Protein AF-A0A0X3P7P0-F1 (afdb_monomer)

Foldseek 3Di:
DLLLLQLVLCVVVVHWGAFPDPDAQPDLVSLLVLLCCLLPDDQPDPPDDDDPLVVQLPGDDDFSLLSLLVSQSRHGGLVSLQSSLVSNCVVCLVPVVSGGDDPLPPALVVVQSVCCVPPSDRPPDRPPPSSVSSNLSVLVNLLVSLVSLLCVLVVCVCVVDPPCNQRNPDDSLSSVLSSQQSNVLSVLSSVCVQWFASVLSNVVSVVSSVPSPVSVVCSVVSSVDPPSPPPPPPDDDDDDDQVGTPDNCVVPDDPDDDDDDDPPDPDDDDFDKDWDWDDDPPGDTDIDIDRDDDDDPDDDPPD

Solvent-accessible surface area (backbone atoms only — not comparable to full-atom values): 18729 Å² total; per-residue (Å²): 104,67,67,42,53,50,45,46,49,24,59,75,69,73,44,80,49,82,48,89,56,98,74,52,67,88,44,73,66,50,43,50,51,44,41,50,56,37,68,70,51,64,99,77,84,81,83,86,84,71,60,71,70,60,51,72,57,70,65,75,84,73,33,48,64,43,30,52,39,71,54,42,71,36,42,60,41,53,65,55,32,35,52,50,50,54,50,49,52,58,53,40,70,74,44,58,85,73,64,46,75,57,90,83,54,80,46,72,64,46,51,52,53,52,41,36,72,75,61,82,45,77,66,97,65,74,92,73,57,30,53,59,52,53,30,52,44,36,50,53,45,50,42,53,50,25,48,54,31,31,35,75,48,33,74,58,47,65,80,78,44,51,66,56,80,63,59,44,104,59,59,70,68,60,38,51,54,45,45,52,43,45,44,52,44,18,52,51,32,59,55,34,64,71,45,30,38,52,72,64,37,31,54,55,47,49,57,52,64,72,52,54,63,66,48,58,68,49,42,58,63,62,72,72,42,89,71,72,74,77,77,65,82,81,83,77,90,83,89,75,64,79,88,45,38,65,60,76,65,85,85,55,85,76,92,76,87,86,88,84,88,50,97,88,56,82,75,84,84,78,85,56,79,42,70,48,74,51,71,46,101,82,84,52,66,51,78,45,81,42,79,63,75,87,74,85,78,78,80,78,82,76,130

pLDDT: mean 70.49, std 18.04, range [28.11, 91.62]

Radius of gyration: 26.96 Å; Cα contacts (8 Å, |Δi|>4): 266; chains: 1; bounding box: 62×52×90 Å

Nearest PDB structures (foldseek):
  6w2v-assembly2_B  TM=2.050E-01  e=2.458E-01  synthetic construct
  8jrv-assembly1_R  TM=1.593E-01  e=3.194E+00  Influenza A virus (A/Victoria/3/1975(H3N2))
  8j7v-assembly1_B  TM=1.700E-01  e=6.600E+00  Homo sapiens

Mean predicted aligned error: 14.13 Å

Secondary structure (DSSP, 8-state):
-HHHHHHHHHHHT------SSS----SHHHHHHHHHHHHS--S-S--SS--HHHHHHH-PPPPHHHHHHHHHTT-SSHHHHHHHHHHHHHHHTT-GGG----TT--SHHHHHHHHHHHHSS--SS----HHHHHHHHHHHHHHHHHHHHHHTT-TTHHHHS-HHHHHSS--HHHHHHHHHHHHHHHHHHHHHHHHB-HHHHHHHHHHHHH--HHHHHHHHHHHH-----------------GGGBSS-STTSPPS-------SSS-PPPPPEEEEEEEE-TTS-EEEEEEEE-----------

Sequence (303 aa):
MERVKRLCLAYRDEAPWTPVGDRVPRSREELSATLLASLSRENSSLTANTPDVQKAFMFRALDTTERIWEALKDVPDRRSARLGVECALLQLGKDIFQISLDENNSTQLAGTLRGLINCDTVSSRPPLLGLEFLCEVGLFKVANDCISVINSVWPKFQQSYSVEQIYGPREMMMRLKHLHHLYKTACLSALLANVVQSAFATEEIRAFFEDFTQSETEWACLMETDRVDLNFPCRRECHFPVSTLRTKLTPLAPRLWIVKFSALDPMRIEKRIVYELIRASGGGGYYYSHVVELVNTLWLYLN

Structure (mmCIF, N/CA/C/O backbone):
data_AF-A0A0X3P7P0-F1
#
_entry.id   AF-A0A0X3P7P0-F1
#
loop_
_atom_site.group_PDB
_atom_site.id
_atom_site.type_symbol
_atom_site.label_atom_id
_atom_site.label_alt_id
_atom_site.label_comp_id
_atom_site.label_asym_id
_atom_site.label_entity_id
_atom_site.label_seq_id
_atom_site.pdbx_PDB_ins_code
_atom_site.Cartn_x
_atom_site.Cartn_y
_atom_site.Cartn_z
_atom_site.occupancy
_atom_site.B_iso_or_equiv
_atom_site.auth_seq_id
_atom_site.auth_comp_id
_atom_site.auth_asym_id
_atom_site.auth_atom_id
_atom_site.pdbx_PDB_model_num
ATOM 1 N N . MET A 1 1 ? 0.963 -5.067 0.053 1.00 80.06 1 MET A N 1
ATOM 2 C CA . MET A 1 1 ? 2.000 -5.538 0.996 1.00 80.06 1 MET A CA 1
ATOM 3 C C . MET A 1 1 ? 2.666 -6.830 0.534 1.00 80.06 1 MET A C 1
ATOM 5 O O . MET A 1 1 ? 3.867 -6.825 0.317 1.00 80.06 1 MET A O 1
ATOM 9 N N . GLU A 1 2 ? 1.906 -7.905 0.310 1.00 81.44 2 GLU A N 1
ATOM 10 C CA . GLU A 1 2 ? 2.434 -9.230 -0.062 1.00 81.44 2 GLU A CA 1
ATOM 11 C C . GLU A 1 2 ? 3.461 -9.225 -1.210 1.00 81.44 2 GLU A C 1
ATOM 13 O O . GLU A 1 2 ? 4.590 -9.685 -1.048 1.00 81.44 2 GLU A O 1
ATOM 18 N N . ARG A 1 3 ? 3.087 -8.634 -2.353 1.00 85.12 3 ARG A N 1
ATOM 19 C CA . ARG A 1 3 ? 3.955 -8.506 -3.535 1.00 85.12 3 ARG A CA 1
ATOM 20 C C . ARG A 1 3 ? 5.261 -7.772 -3.226 1.00 85.12 3 ARG A C 1
ATOM 22 O O . ARG A 1 3 ? 6.318 -8.202 -3.662 1.00 85.12 3 ARG A O 1
ATOM 29 N N . VAL A 1 4 ? 5.196 -6.706 -2.427 1.00 87.38 4 VAL A N 1
ATOM 30 C CA . VAL A 1 4 ? 6.377 -5.921 -2.035 1.00 87.38 4 VAL A CA 1
ATOM 31 C C . VAL A 1 4 ? 7.293 -6.731 -1.120 1.00 87.38 4 VAL A C 1
ATOM 33 O O . VAL A 1 4 ? 8.491 -6.767 -1.372 1.00 87.38 4 VAL A O 1
ATOM 36 N N . LYS A 1 5 ? 6.746 -7.456 -0.128 1.00 85.25 5 LYS A N 1
ATOM 37 C CA . LYS A 1 5 ? 7.533 -8.376 0.716 1.00 85.25 5 LYS A CA 1
ATOM 38 C C . LYS A 1 5 ? 8.307 -9.375 -0.152 1.00 85.25 5 LYS A C 1
ATOM 40 O O . LYS A 1 5 ? 9.512 -9.498 0.024 1.00 85.25 5 LYS A O 1
ATOM 45 N N . ARG A 1 6 ? 7.647 -10.044 -1.107 1.00 82.25 6 ARG A N 1
ATOM 46 C CA . ARG A 1 6 ? 8.305 -11.030 -1.989 1.00 82.25 6 ARG A CA 1
ATOM 47 C C . ARG A 1 6 ? 9.427 -10.421 -2.823 1.00 82.25 6 ARG A C 1
ATOM 49 O O . ARG A 1 6 ? 10.511 -10.989 -2.871 1.00 82.25 6 ARG A O 1
ATOM 56 N N . LEU A 1 7 ? 9.176 -9.272 -3.452 1.00 85.25 7 LEU A N 1
ATOM 57 C CA . LEU A 1 7 ? 10.189 -8.578 -4.250 1.00 85.25 7 LEU A CA 1
ATOM 58 C C . LEU A 1 7 ? 11.397 -8.194 -3.383 1.00 85.25 7 LEU A C 1
ATOM 60 O O . LEU A 1 7 ? 12.536 -8.424 -3.777 1.00 85.25 7 LEU A O 1
ATOM 64 N N . CYS A 1 8 ? 11.157 -7.692 -2.170 1.00 83.69 8 CYS A N 1
ATOM 65 C CA . CYS A 1 8 ? 12.213 -7.347 -1.224 1.00 83.69 8 CYS A CA 1
ATOM 66 C C . CYS A 1 8 ? 13.000 -8.566 -0.710 1.00 83.69 8 CYS A C 1
ATOM 68 O O . CYS A 1 8 ? 14.213 -8.458 -0.547 1.00 83.69 8 CYS A O 1
ATOM 70 N N . LEU A 1 9 ? 12.350 -9.713 -0.480 1.00 81.12 9 LEU A N 1
ATOM 71 C CA . LEU A 1 9 ? 13.033 -10.968 -0.132 1.00 81.12 9 LEU A CA 1
ATOM 72 C C . LEU A 1 9 ? 13.911 -11.452 -1.292 1.00 81.12 9 LEU A C 1
ATOM 74 O O . LEU A 1 9 ? 15.094 -11.704 -1.105 1.00 81.12 9 LEU A O 1
ATOM 78 N N . ALA A 1 10 ? 13.378 -11.462 -2.515 1.00 81.38 10 ALA A N 1
ATOM 79 C CA . ALA A 1 10 ? 14.137 -11.824 -3.712 1.00 81.38 10 ALA A CA 1
ATOM 80 C C . ALA A 1 10 ? 15.298 -10.862 -4.008 1.00 81.38 10 ALA A C 1
ATOM 82 O O . ALA A 1 10 ? 16.305 -11.244 -4.608 1.00 81.38 10 ALA A O 1
ATOM 83 N N . TYR A 1 11 ? 15.165 -9.600 -3.595 1.00 81.25 11 TYR A N 1
ATOM 84 C CA . TYR A 1 11 ? 16.257 -8.643 -3.651 1.00 81.25 11 TYR A CA 1
ATOM 85 C C . TYR A 1 11 ? 17.349 -8.984 -2.634 1.00 81.25 11 TYR A C 1
ATOM 87 O O . TYR A 1 11 ? 18.509 -9.083 -3.020 1.00 81.25 11 TYR A O 1
ATOM 95 N N . ARG A 1 12 ? 16.970 -9.207 -1.367 1.00 80.69 12 ARG A N 1
ATOM 96 C CA . ARG A 1 12 ? 17.886 -9.562 -0.271 1.00 80.69 12 ARG A CA 1
ATOM 97 C C . ARG A 1 12 ? 18.664 -10.847 -0.562 1.00 80.69 12 ARG A C 1
ATOM 99 O O . ARG A 1 12 ? 19.864 -10.888 -0.330 1.00 80.69 12 ARG A O 1
ATOM 106 N N . ASP A 1 13 ? 17.975 -11.866 -1.065 1.00 79.31 13 ASP A N 1
ATOM 107 C CA . ASP A 1 13 ? 18.518 -13.222 -1.221 1.00 79.31 13 ASP A CA 1
ATOM 108 C C . ASP A 1 13 ? 19.131 -13.459 -2.612 1.00 79.31 13 ASP A C 1
ATOM 110 O O . ASP A 1 13 ? 19.519 -14.573 -2.951 1.00 79.31 13 ASP A O 1
ATOM 114 N N . GLU A 1 14 ? 19.163 -12.420 -3.451 1.00 74.25 14 GLU A N 1
ATOM 115 C CA . GLU A 1 14 ? 19.551 -12.479 -4.863 1.00 74.25 14 GLU A CA 1
ATOM 116 C C . GLU A 1 14 ? 18.834 -13.564 -5.700 1.00 74.25 14 GLU A C 1
ATOM 118 O O . GLU A 1 14 ? 19.303 -13.979 -6.761 1.00 74.25 14 GLU A O 1
ATOM 123 N N . ALA A 1 15 ? 17.651 -13.990 -5.255 1.00 69.31 15 ALA A N 1
ATOM 124 C CA . ALA A 1 15 ? 16.907 -15.116 -5.804 1.00 69.31 15 ALA A CA 1
ATOM 125 C C . ALA A 1 15 ? 15.913 -14.707 -6.920 1.00 69.31 15 ALA A C 1
ATOM 127 O O . ALA A 1 15 ? 15.509 -13.540 -7.020 1.00 69.31 15 ALA A O 1
ATOM 128 N N . PRO A 1 16 ? 15.470 -15.654 -7.775 1.00 66.56 16 PRO A N 1
ATOM 129 C CA . PRO A 1 16 ? 14.247 -15.481 -8.561 1.00 66.56 16 PRO A CA 1
ATOM 130 C C . PRO A 1 16 ? 13.017 -15.395 -7.640 1.00 66.56 16 PRO A C 1
ATOM 132 O O . PRO A 1 16 ? 13.031 -15.925 -6.531 1.00 66.56 16 PRO A O 1
ATOM 135 N N . TRP A 1 17 ? 11.934 -14.758 -8.097 1.00 73.81 17 TRP A N 1
ATOM 136 C CA . TRP A 1 17 ? 10.676 -14.689 -7.342 1.00 73.81 17 TRP A CA 1
ATOM 137 C C . TRP A 1 17 ? 9.512 -15.269 -8.132 1.00 73.81 17 TRP A C 1
ATOM 139 O O . TRP A 1 17 ? 9.431 -15.136 -9.349 1.00 73.81 17 TRP A O 1
ATOM 149 N N . THR A 1 18 ? 8.574 -15.882 -7.416 1.00 64.69 18 THR A N 1
ATOM 150 C CA . THR A 1 18 ? 7.348 -16.417 -8.008 1.00 64.69 18 THR A CA 1
ATOM 151 C C . THR A 1 18 ? 6.270 -15.327 -8.049 1.00 64.69 18 THR A C 1
ATOM 153 O O . THR A 1 18 ? 5.902 -14.806 -6.983 1.00 64.69 18 THR A O 1
ATOM 156 N N . PRO A 1 19 ? 5.729 -14.986 -9.236 1.00 64.69 19 PRO A N 1
ATOM 157 C CA . PRO A 1 19 ? 4.579 -14.094 -9.376 1.00 64.69 19 PRO A 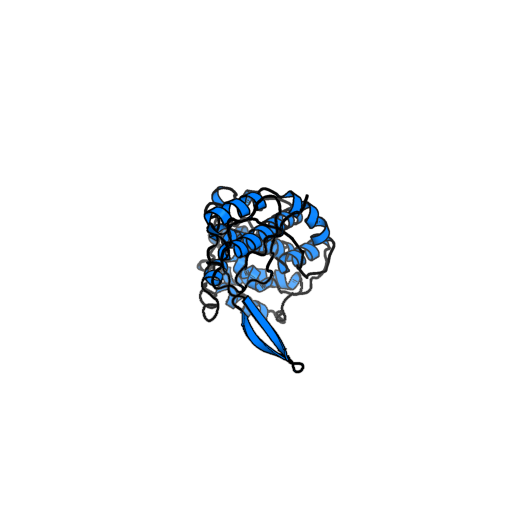CA 1
ATOM 158 C C . PRO A 1 19 ? 3.399 -14.505 -8.489 1.00 64.69 19 PRO A C 1
ATOM 160 O O . PRO A 1 19 ? 3.194 -15.685 -8.211 1.00 64.69 19 PRO A O 1
ATOM 163 N N . VAL A 1 20 ? 2.614 -13.527 -8.030 1.00 57.19 20 VAL A N 1
ATOM 164 C CA . VAL A 1 20 ? 1.417 -13.782 -7.201 1.00 57.19 20 VAL A CA 1
ATOM 165 C C . VAL A 1 20 ? 0.176 -14.028 -8.071 1.00 57.19 20 VAL A C 1
ATOM 167 O O . VAL A 1 20 ? -0.796 -14.606 -7.599 1.00 57.19 20 VAL A O 1
ATOM 170 N N . GLY A 1 21 ? 0.180 -13.573 -9.328 1.00 58.00 21 GLY A N 1
ATOM 171 C CA . GLY A 1 21 ? -0.972 -13.654 -10.229 1.00 58.00 21 GLY A CA 1
ATOM 172 C C . GLY A 1 21 ? -0.880 -14.760 -11.284 1.00 58.00 21 GLY A C 1
ATOM 173 O O . GLY A 1 21 ? 0.198 -15.071 -11.780 1.00 58.00 21 GLY A O 1
ATOM 174 N N . ASP A 1 22 ? -2.044 -15.259 -11.711 1.00 52.50 22 ASP A N 1
ATOM 175 C CA . ASP A 1 22 ? -2.187 -16.263 -12.782 1.00 52.50 22 ASP A CA 1
ATOM 176 C C . ASP A 1 22 ? -1.791 -15.740 -14.179 1.00 52.50 22 ASP A C 1
ATOM 178 O O . ASP A 1 22 ? -1.654 -16.506 -15.136 1.00 52.50 22 ASP A O 1
ATOM 182 N N . ARG A 1 23 ? -1.631 -14.417 -14.326 1.00 56.94 23 ARG A N 1
ATOM 183 C CA . ARG A 1 23 ? -1.321 -13.738 -15.592 1.00 56.94 23 ARG A CA 1
ATOM 184 C C . ARG A 1 23 ? 0.100 -13.198 -15.590 1.00 56.94 23 ARG A C 1
ATOM 186 O O . ARG A 1 23 ? 0.327 -12.012 -15.374 1.00 56.94 23 ARG A O 1
ATOM 193 N N . VAL A 1 24 ? 1.041 -14.084 -15.872 1.00 62.22 24 VAL A N 1
ATOM 194 C CA . VAL A 1 24 ? 2.417 -13.715 -16.205 1.00 62.22 24 VAL A CA 1
ATOM 195 C C . VAL A 1 24 ? 2.472 -13.412 -17.708 1.00 62.22 24 VAL A C 1
ATOM 197 O O . VAL A 1 24 ? 2.106 -14.299 -18.485 1.00 62.22 24 VAL A O 1
ATOM 200 N N . PRO A 1 25 ? 2.897 -12.208 -18.145 1.00 64.75 25 PRO A N 1
ATOM 201 C CA . PRO A 1 25 ? 3.086 -11.918 -19.565 1.00 64.75 25 PRO A CA 1
ATOM 202 C C . PRO A 1 25 ? 4.068 -12.921 -20.181 1.00 64.75 25 PRO A C 1
ATOM 204 O O . PRO A 1 25 ? 5.182 -13.084 -19.681 1.00 64.75 25 PRO A O 1
ATOM 207 N N . ARG A 1 26 ? 3.654 -13.617 -21.243 1.00 68.31 26 ARG A N 1
ATOM 208 C CA . ARG A 1 26 ? 4.429 -14.700 -21.878 1.00 68.31 26 ARG A CA 1
ATOM 209 C C . ARG A 1 26 ? 5.288 -14.216 -23.041 1.00 68.31 26 ARG A C 1
ATOM 211 O O . ARG A 1 26 ? 6.155 -14.951 -23.507 1.00 68.31 26 ARG A O 1
ATOM 218 N N . SER A 1 27 ? 5.053 -12.995 -23.511 1.00 72.94 27 SER A N 1
ATOM 219 C CA . SER A 1 27 ? 5.764 -12.385 -24.633 1.00 72.94 27 SER A CA 1
ATOM 220 C C . SER A 1 27 ? 6.027 -10.898 -24.398 1.00 72.94 27 SER A C 1
ATOM 222 O O . SER A 1 27 ? 5.419 -10.253 -23.537 1.00 72.94 27 SER A O 1
ATOM 224 N N . ARG A 1 28 ? 6.947 -10.333 -25.188 1.00 70.44 28 ARG A N 1
ATOM 225 C CA . ARG A 1 28 ? 7.243 -8.895 -25.167 1.00 70.44 28 ARG A CA 1
ATOM 226 C C . ARG A 1 28 ? 6.025 -8.082 -25.607 1.00 70.44 28 ARG A C 1
ATOM 228 O O . ARG A 1 28 ? 5.789 -6.991 -25.094 1.00 70.44 28 ARG A O 1
ATOM 235 N N . GLU A 1 29 ? 5.254 -8.623 -26.538 1.00 77.62 29 GLU A N 1
ATOM 236 C CA . GLU A 1 29 ? 4.039 -8.035 -27.081 1.00 77.62 29 GLU A CA 1
ATOM 237 C C . GLU A 1 29 ? 2.944 -7.966 -26.008 1.00 77.62 29 GLU A C 1
ATOM 239 O O . GLU A 1 29 ? 2.340 -6.911 -25.823 1.00 77.62 29 GLU A O 1
ATOM 244 N N . GLU A 1 30 ? 2.749 -9.039 -25.233 1.00 76.56 30 GLU A N 1
ATOM 245 C CA . GLU A 1 30 ? 1.810 -9.067 -24.100 1.00 76.56 30 GLU A CA 1
ATOM 246 C C . GLU A 1 30 ? 2.224 -8.106 -22.978 1.00 76.56 30 GLU A C 1
ATOM 248 O O . GLU A 1 30 ? 1.380 -7.412 -22.402 1.00 76.56 30 GLU A O 1
ATOM 253 N N . LEU A 1 31 ? 3.526 -8.025 -22.685 1.00 76.75 31 LEU A N 1
ATOM 254 C CA . LEU A 1 31 ? 4.072 -7.083 -21.708 1.00 76.75 31 LEU A CA 1
ATOM 255 C C . LEU A 1 31 ? 3.828 -5.633 -22.145 1.00 76.75 31 LEU A C 1
ATOM 257 O O . LEU A 1 31 ? 3.348 -4.817 -21.361 1.00 76.75 31 LEU A O 1
ATOM 261 N N . SER A 1 32 ? 4.104 -5.327 -23.415 1.00 75.56 32 SER A N 1
ATOM 262 C CA . SER A 1 32 ? 3.865 -4.011 -24.013 1.00 75.56 32 SER A CA 1
ATOM 263 C C . SER A 1 32 ? 2.378 -3.641 -24.004 1.00 75.56 32 SER A C 1
ATOM 265 O O . SER A 1 32 ? 2.025 -2.528 -23.625 1.00 75.56 32 SER A O 1
ATOM 267 N N . ALA A 1 33 ? 1.490 -4.578 -24.348 1.00 78.19 33 ALA A N 1
ATOM 268 C CA . ALA A 1 33 ? 0.045 -4.359 -24.311 1.00 78.19 33 ALA A CA 1
ATOM 269 C C . ALA A 1 33 ? -0.467 -4.098 -22.883 1.00 78.19 33 ALA A C 1
ATOM 271 O O . ALA A 1 33 ? -1.281 -3.200 -22.676 1.00 78.19 33 ALA A O 1
ATOM 272 N N . THR A 1 34 ? 0.046 -4.835 -21.892 1.00 78.06 34 THR A N 1
ATOM 273 C CA . THR A 1 34 ? -0.285 -4.630 -20.471 1.00 78.06 34 THR A CA 1
ATOM 274 C C . THR A 1 34 ? 0.187 -3.261 -19.985 1.00 78.06 34 THR A C 1
ATOM 276 O O . THR A 1 34 ? -0.559 -2.551 -19.315 1.00 78.06 34 THR A O 1
ATOM 279 N N . LEU A 1 35 ? 1.402 -2.859 -20.367 1.00 79.06 35 LEU A N 1
ATOM 280 C CA . LEU A 1 35 ? 1.954 -1.542 -20.056 1.00 79.06 35 LEU A CA 1
ATOM 281 C C . LEU A 1 35 ? 1.127 -0.417 -20.671 1.00 79.06 35 LEU A C 1
ATOM 283 O O . LEU A 1 35 ? 0.747 0.503 -19.956 1.00 79.06 35 LEU A O 1
ATOM 287 N N . LEU A 1 36 ? 0.801 -0.508 -21.961 1.00 79.31 36 LEU A N 1
ATOM 288 C CA . LEU A 1 36 ? -0.050 0.474 -22.635 1.00 79.31 36 LEU A CA 1
ATOM 289 C C . LEU A 1 36 ? -1.416 0.574 -21.951 1.00 79.31 36 LEU A C 1
ATOM 291 O O . LEU A 1 36 ? -1.857 1.668 -21.622 1.00 79.31 36 LEU A O 1
ATOM 295 N N . ALA A 1 37 ? -2.044 -0.562 -21.642 1.00 78.62 37 ALA A N 1
ATOM 296 C CA . ALA A 1 37 ? -3.326 -0.581 -20.949 1.00 78.62 37 ALA A CA 1
ATOM 297 C C . ALA A 1 37 ? -3.270 0.052 -19.549 1.00 78.62 37 ALA A C 1
ATOM 299 O O . ALA A 1 37 ? -4.267 0.627 -19.120 1.00 78.62 37 ALA A O 1
ATOM 300 N N . SER A 1 38 ? -2.149 -0.060 -18.830 1.00 79.00 38 SER A N 1
ATOM 301 C CA . SER A 1 38 ? -1.963 0.557 -17.509 1.00 79.00 38 SER A CA 1
ATOM 302 C C . SER A 1 38 ? -1.607 2.041 -17.586 1.00 79.00 38 SER A C 1
ATOM 304 O O . SER A 1 38 ? -2.066 2.817 -16.753 1.00 79.00 38 SER A O 1
ATOM 306 N N . LEU A 1 39 ? -0.816 2.451 -18.580 1.00 76.75 39 LEU A N 1
ATOM 307 C CA . LEU A 1 39 ? -0.431 3.848 -18.795 1.00 76.75 39 LEU A CA 1
ATOM 308 C C . LEU A 1 39 ? -1.617 4.690 -19.283 1.00 76.75 39 LEU A C 1
ATOM 310 O O . LEU A 1 39 ? -1.827 5.792 -18.782 1.00 76.75 39 LEU A O 1
ATOM 314 N N . SER A 1 40 ? -2.428 4.133 -20.187 1.00 70.81 40 SER A N 1
ATOM 315 C CA . SER A 1 40 ? -3.632 4.768 -20.735 1.00 70.81 40 SER A CA 1
ATOM 316 C C . SER A 1 40 ? -4.853 4.685 -19.816 1.00 70.81 40 SER A C 1
ATOM 318 O O . SER A 1 40 ? -5.890 5.266 -20.132 1.00 70.81 40 SER A O 1
ATOM 320 N N . ARG A 1 41 ? -4.777 3.953 -18.696 1.00 64.44 41 ARG A N 1
ATOM 321 C CA . ARG A 1 41 ? -5.878 3.890 -17.733 1.00 64.44 41 ARG A CA 1
ATOM 322 C C . ARG A 1 41 ? -5.939 5.220 -16.979 1.00 64.44 41 ARG A C 1
ATOM 324 O O . ARG A 1 41 ? -5.241 5.420 -15.988 1.00 64.44 41 ARG A O 1
ATOM 331 N N . GLU A 1 42 ? -6.793 6.131 -17.434 1.00 53.25 42 GLU A N 1
ATOM 332 C CA . GLU A 1 42 ? -7.377 7.122 -16.530 1.00 53.25 42 GLU A CA 1
ATOM 333 C C . GLU A 1 42 ? -8.156 6.369 -15.434 1.00 53.25 42 GLU A C 1
ATOM 335 O O . GLU A 1 42 ? -8.574 5.229 -15.646 1.00 53.25 42 GLU A O 1
ATOM 340 N N . ASN A 1 43 ? -8.312 6.956 -14.242 1.00 49.44 43 ASN A N 1
ATOM 341 C CA . ASN A 1 43 ? -8.855 6.324 -13.018 1.00 49.44 43 ASN A CA 1
ATOM 342 C C . ASN A 1 43 ? -10.321 5.813 -13.115 1.00 49.44 43 ASN A C 1
ATOM 344 O O . ASN A 1 43 ? -11.010 5.640 -12.112 1.00 49.44 43 ASN A O 1
ATOM 348 N N . SER A 1 44 ? -10.833 5.577 -14.315 1.00 39.84 44 SER A N 1
ATOM 349 C CA . SER A 1 44 ? -12.222 5.377 -14.689 1.00 39.84 44 SER A CA 1
ATOM 350 C C . SER A 1 44 ? -12.468 3.955 -15.218 1.00 39.84 44 SER A C 1
ATOM 352 O O . SER A 1 44 ? -12.689 3.778 -16.407 1.00 39.84 44 SER A O 1
ATOM 354 N N . SER A 1 45 ? -12.443 2.907 -14.375 1.00 37.78 45 SER A N 1
ATOM 355 C CA . SER A 1 45 ? -13.127 1.616 -14.696 1.00 37.78 45 SER A CA 1
ATOM 356 C C . SER A 1 45 ? -13.073 0.521 -13.609 1.00 37.78 45 SER A C 1
ATOM 358 O O . SER A 1 45 ? -12.781 -0.637 -13.893 1.00 37.78 45 SER A O 1
ATOM 360 N N . LEU A 1 46 ? -13.426 0.821 -12.355 1.00 38.84 46 LEU A N 1
ATOM 361 C CA . LEU A 1 46 ? -13.734 -0.231 -11.356 1.00 38.84 46 LEU A CA 1
ATOM 362 C C . LEU A 1 46 ? -15.085 -0.003 -10.649 1.00 38.84 46 LEU A C 1
ATOM 364 O O . LEU A 1 46 ? -15.332 -0.499 -9.554 1.00 38.84 46 LEU A O 1
ATOM 368 N N . THR A 1 47 ? -15.983 0.757 -11.280 1.00 37.88 47 THR A N 1
ATOM 369 C CA . THR A 1 47 ? -17.135 1.419 -10.644 1.00 37.88 47 THR A CA 1
ATOM 370 C C . THR A 1 47 ? -18.406 0.585 -10.465 1.00 37.88 47 THR A C 1
ATOM 372 O O . THR A 1 47 ? -19.374 1.116 -9.929 1.00 37.88 47 THR A O 1
ATOM 375 N N . ALA A 1 48 ? -18.463 -0.692 -10.849 1.00 36.72 48 ALA A N 1
ATOM 376 C CA . ALA A 1 48 ? -19.769 -1.355 -10.916 1.00 36.72 48 ALA A CA 1
ATOM 377 C C . ALA A 1 48 ? -20.320 -1.901 -9.578 1.00 36.72 48 ALA A C 1
ATOM 379 O O . ALA A 1 48 ? -21.525 -1.816 -9.388 1.00 36.72 48 ALA A O 1
ATOM 380 N N . ASN A 1 49 ? -19.510 -2.432 -8.641 1.00 40.94 49 ASN A N 1
ATOM 381 C CA . ASN A 1 49 ? -20.059 -3.327 -7.592 1.00 40.94 49 ASN A CA 1
ATOM 382 C C . ASN A 1 49 ? -19.487 -3.212 -6.156 1.00 40.94 49 ASN A C 1
ATOM 384 O O . ASN A 1 49 ? -19.721 -4.110 -5.350 1.00 40.94 49 ASN A O 1
ATOM 388 N N . THR A 1 50 ? -18.755 -2.157 -5.783 1.00 40.94 50 THR A N 1
ATOM 389 C CA . THR A 1 50 ? -18.197 -2.018 -4.414 1.00 40.94 50 THR A CA 1
ATOM 390 C C . THR A 1 50 ? -18.956 -1.000 -3.545 1.00 40.94 50 THR A C 1
ATOM 392 O O . THR A 1 50 ? -19.357 0.049 -4.047 1.00 40.94 50 THR A O 1
ATOM 395 N N . PRO A 1 51 ? -19.183 -1.271 -2.243 1.00 47.47 51 PRO A N 1
ATOM 396 C CA . PRO A 1 51 ? -19.869 -0.349 -1.333 1.00 47.47 51 PRO A CA 1
ATOM 397 C C . PRO A 1 51 ? -19.086 0.960 -1.118 1.00 47.47 51 PRO A C 1
ATOM 399 O O . PRO A 1 51 ? -17.856 0.973 -1.136 1.00 47.47 51 PRO A O 1
ATOM 402 N N . ASP A 1 52 ? -19.798 2.066 -0.880 1.00 45.12 52 ASP A N 1
ATOM 403 C CA . ASP A 1 52 ? -19.264 3.440 -0.965 1.00 45.12 52 ASP A CA 1
ATOM 404 C C . ASP A 1 52 ? -18.100 3.755 -0.012 1.00 45.12 52 ASP A C 1
ATOM 406 O O . ASP A 1 52 ? -17.226 4.552 -0.349 1.00 45.12 52 ASP A O 1
ATOM 410 N N . VAL A 1 53 ? -18.009 3.081 1.137 1.00 43.22 53 VAL A N 1
ATOM 411 C CA . VAL A 1 53 ? -16.863 3.252 2.044 1.00 43.22 53 VAL A CA 1
ATOM 412 C C . VAL A 1 53 ? -15.608 2.574 1.472 1.00 43.22 53 VAL A C 1
ATOM 414 O O . VAL A 1 53 ? -14.535 3.166 1.494 1.00 43.22 53 VAL A O 1
ATOM 417 N N . GLN A 1 54 ? -15.733 1.393 0.846 1.00 41.00 54 GLN A N 1
ATOM 418 C CA . GLN A 1 54 ? -14.632 0.763 0.096 1.00 41.00 54 GLN A CA 1
ATOM 419 C C . GLN A 1 54 ? -14.238 1.570 -1.145 1.00 41.00 54 GLN A C 1
ATOM 421 O O . GLN A 1 54 ? -13.067 1.561 -1.517 1.00 41.00 54 GLN A O 1
ATOM 426 N N . LYS A 1 55 ? -15.176 2.313 -1.751 1.00 42.97 55 LYS A N 1
ATOM 427 C CA . LYS A 1 55 ? -14.848 3.251 -2.832 1.00 42.97 55 LYS A CA 1
ATOM 428 C C . LYS A 1 55 ? -13.956 4.397 -2.343 1.00 42.97 55 LYS A C 1
ATOM 430 O O . LYS A 1 55 ? -12.999 4.740 -3.025 1.00 42.97 55 LYS A O 1
ATOM 435 N N . ALA A 1 56 ? -14.194 4.945 -1.152 1.00 47.31 56 ALA A N 1
ATOM 436 C CA . ALA A 1 56 ? -13.340 6.004 -0.607 1.00 47.31 56 ALA A CA 1
ATOM 437 C C . ALA A 1 56 ? -11.900 5.529 -0.311 1.00 47.31 56 ALA A C 1
ATOM 439 O O . ALA A 1 56 ? -10.960 6.301 -0.471 1.00 47.31 56 ALA A O 1
ATOM 440 N N . PHE A 1 57 ? -11.716 4.259 0.075 1.00 48.94 57 PHE A N 1
ATOM 441 C CA . PHE A 1 57 ? -10.398 3.697 0.406 1.00 48.94 57 PHE A CA 1
ATOM 442 C C . PHE A 1 57 ? -9.559 3.250 -0.806 1.00 48.94 57 PHE A C 1
ATOM 444 O O . PHE A 1 57 ? -8.349 3.096 -0.667 1.00 48.94 57 PHE A O 1
ATOM 451 N N . MET A 1 58 ? -10.171 2.985 -1.968 1.00 51.41 58 MET A N 1
ATOM 452 C CA . MET A 1 58 ? -9.508 2.279 -3.081 1.00 51.41 58 MET A CA 1
ATOM 453 C C . MET A 1 58 ? -9.061 3.147 -4.266 1.00 51.41 58 MET A C 1
ATOM 455 O O . MET A 1 58 ? -8.358 2.635 -5.134 1.00 51.41 58 MET A O 1
ATOM 459 N N . PHE A 1 59 ? -9.442 4.425 -4.349 1.00 57.84 59 PHE A N 1
ATOM 460 C CA . PHE A 1 59 ? -9.354 5.174 -5.613 1.00 57.84 59 PHE A CA 1
ATOM 461 C C . PHE A 1 59 ? -8.597 6.501 -5.506 1.00 57.84 59 PHE A C 1
ATOM 463 O O . PHE A 1 59 ? -9.081 7.537 -5.962 1.00 57.84 59 PHE A O 1
ATOM 470 N N . ARG A 1 60 ? -7.384 6.480 -4.939 1.00 78.25 60 ARG A N 1
ATOM 471 C CA . ARG A 1 60 ? -6.444 7.586 -5.175 1.00 78.25 60 ARG A CA 1
ATOM 472 C C . ARG A 1 60 ? -5.904 7.502 -6.603 1.00 78.25 60 ARG A C 1
ATOM 474 O O . ARG A 1 60 ? -5.721 6.407 -7.137 1.00 78.25 60 ARG A O 1
ATOM 481 N N . ALA A 1 61 ? -5.634 8.654 -7.207 1.00 82.38 61 ALA A N 1
ATOM 482 C CA . ALA A 1 61 ? -4.980 8.695 -8.504 1.00 82.38 61 ALA A CA 1
ATOM 483 C C . ALA A 1 61 ? -3.570 8.105 -8.391 1.00 82.38 61 ALA A C 1
ATOM 485 O O . ALA A 1 61 ? -2.807 8.500 -7.510 1.00 82.38 61 ALA A O 1
ATOM 486 N N . LEU A 1 62 ? -3.251 7.155 -9.272 1.00 87.38 62 LEU A N 1
ATOM 487 C CA . LEU A 1 62 ? -1.904 6.605 -9.368 1.00 87.38 62 LEU A CA 1
ATOM 488 C C . LEU A 1 62 ? -1.041 7.505 -10.239 1.00 87.38 62 LEU A C 1
ATOM 490 O O . LEU A 1 62 ? -1.444 7.878 -11.353 1.00 87.38 62 LEU A O 1
ATOM 494 N N . ASP A 1 63 ? 0.161 7.788 -9.758 1.00 89.81 63 ASP A N 1
ATOM 495 C CA . ASP A 1 6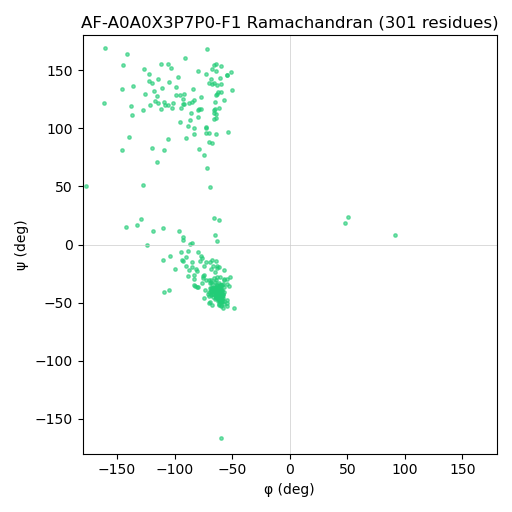3 ? 1.173 8.440 -10.571 1.00 89.81 63 ASP A CA 1
ATOM 496 C C . ASP A 1 63 ? 1.733 7.479 -11.638 1.00 89.81 63 ASP A C 1
ATOM 498 O O . ASP A 1 63 ? 1.484 6.267 -11.634 1.00 89.81 63 ASP A O 1
ATOM 502 N N . THR A 1 64 ? 2.482 8.012 -12.599 1.00 91.06 64 THR A N 1
ATOM 503 C CA . THR A 1 64 ? 3.021 7.227 -13.713 1.00 91.06 64 THR A CA 1
ATOM 504 C C . THR A 1 64 ? 3.959 6.109 -13.247 1.00 91.06 64 THR A C 1
ATOM 506 O O . THR A 1 64 ? 3.944 5.030 -13.841 1.00 91.06 64 THR A O 1
ATOM 509 N N . THR A 1 65 ? 4.741 6.304 -12.179 1.00 91.19 65 THR A N 1
ATOM 510 C CA . THR A 1 65 ? 5.612 5.241 -11.645 1.00 91.19 65 THR A CA 1
ATOM 511 C C . THR A 1 65 ? 4.791 4.101 -11.055 1.00 91.19 65 THR A C 1
ATOM 513 O O . THR A 1 65 ? 5.072 2.931 -11.315 1.00 91.19 65 THR A O 1
ATOM 516 N N . GLU A 1 66 ? 3.722 4.429 -10.337 1.00 91.31 66 GLU A N 1
ATOM 517 C CA . GLU A 1 66 ? 2.821 3.473 -9.709 1.00 91.31 66 GLU A CA 1
ATOM 518 C C . GLU A 1 66 ? 2.033 2.684 -10.757 1.00 91.31 66 GLU A C 1
ATOM 520 O O . GLU A 1 66 ? 1.867 1.474 -10.609 1.00 91.31 66 GLU A O 1
ATOM 525 N N . ARG A 1 67 ? 1.620 3.321 -11.862 1.00 89.81 67 ARG A N 1
ATOM 526 C CA . ARG A 1 67 ? 0.995 2.630 -13.009 1.00 89.81 67 ARG A CA 1
ATOM 527 C C . ARG A 1 67 ? 1.948 1.645 -13.681 1.00 89.81 67 ARG A C 1
ATOM 529 O O . ARG A 1 67 ? 1.539 0.534 -14.021 1.00 89.81 67 ARG A O 1
ATOM 536 N N . ILE A 1 68 ? 3.216 2.027 -13.850 1.00 90.25 68 ILE A N 1
ATOM 537 C CA . ILE A 1 68 ? 4.256 1.124 -14.364 1.00 90.25 68 ILE A CA 1
ATOM 538 C C . ILE A 1 68 ? 4.444 -0.050 -13.401 1.00 90.25 68 ILE A C 1
ATOM 540 O O . ILE A 1 68 ? 4.484 -1.201 -13.833 1.00 90.25 68 ILE A O 1
ATOM 544 N N . TRP A 1 69 ? 4.502 0.210 -12.095 1.00 90.94 69 TRP A N 1
ATOM 545 C CA . TRP A 1 69 ? 4.617 -0.848 -11.098 1.00 90.94 69 TRP A CA 1
ATOM 546 C C . TRP A 1 69 ? 3.417 -1.798 -11.115 1.00 90.94 69 TRP A C 1
ATOM 548 O O . TRP A 1 69 ? 3.602 -3.011 -11.115 1.00 90.94 69 TRP A O 1
ATOM 558 N N . GLU A 1 70 ? 2.192 -1.281 -11.209 1.00 88.19 70 GLU A N 1
ATOM 559 C CA . GLU A 1 70 ? 0.977 -2.097 -11.313 1.00 88.19 70 GLU A CA 1
ATOM 560 C C . GLU A 1 70 ? 1.001 -3.038 -12.528 1.00 88.19 70 GLU A C 1
ATOM 562 O O . GLU A 1 70 ? 0.532 -4.173 -12.429 1.00 88.19 70 GLU A O 1
ATOM 567 N N . ALA A 1 71 ? 1.605 -2.609 -13.641 1.00 86.56 71 ALA A N 1
ATOM 568 C CA . ALA A 1 71 ? 1.792 -3.437 -14.831 1.00 86.56 71 ALA A CA 1
ATOM 569 C C . ALA A 1 71 ? 2.903 -4.494 -14.687 1.00 86.56 71 ALA A C 1
ATOM 571 O O . ALA A 1 71 ? 2.845 -5.530 -15.346 1.00 86.56 71 ALA A O 1
ATOM 572 N N . LEU A 1 72 ? 3.923 -4.232 -13.861 1.00 87.69 72 LEU A N 1
ATOM 573 C CA . LEU A 1 72 ? 5.153 -5.032 -13.808 1.00 87.69 72 LEU A CA 1
ATOM 574 C C . LEU A 1 72 ? 5.329 -5.864 -12.531 1.00 87.69 72 LEU A C 1
ATOM 576 O O . LEU A 1 72 ? 6.170 -6.756 -12.508 1.00 87.69 72 LEU A O 1
ATOM 580 N N . LYS A 1 73 ? 4.554 -5.623 -11.470 1.00 86.12 73 LYS A N 1
ATOM 581 C CA . LYS A 1 73 ? 4.708 -6.279 -10.154 1.00 86.12 73 LYS A CA 1
ATOM 582 C C . LYS A 1 73 ? 4.627 -7.813 -10.176 1.00 86.12 73 LYS A C 1
ATOM 584 O O . LYS A 1 73 ? 5.097 -8.448 -9.239 1.00 86.12 73 LYS A O 1
ATOM 589 N N . ASP A 1 74 ? 4.012 -8.387 -11.211 1.00 82.88 74 ASP A N 1
ATOM 590 C CA . ASP A 1 74 ? 3.787 -9.829 -11.378 1.00 82.88 74 ASP A CA 1
ATOM 591 C C . ASP A 1 74 ? 4.646 -10.441 -12.516 1.00 82.88 74 ASP A C 1
ATOM 593 O O . ASP A 1 74 ? 4.396 -11.564 -12.951 1.00 82.88 74 ASP A O 1
ATOM 597 N N . VAL A 1 75 ? 5.673 -9.736 -13.015 1.00 80.94 75 VAL A N 1
ATOM 598 C CA . VAL A 1 75 ? 6.641 -10.327 -13.963 1.00 80.94 75 VAL A CA 1
ATOM 599 C C . VAL A 1 75 ? 7.496 -11.408 -13.284 1.00 80.94 75 VAL A C 1
ATOM 601 O O . VAL A 1 75 ? 7.737 -11.319 -12.078 1.00 80.94 75 VAL A O 1
ATOM 604 N N . PRO A 1 76 ? 7.976 -12.420 -14.031 1.00 76.38 76 PRO A N 1
ATOM 605 C CA . PRO A 1 76 ? 8.563 -13.623 -13.438 1.00 76.38 76 PRO A CA 1
ATOM 606 C C . PRO A 1 76 ? 10.045 -13.488 -13.075 1.00 76.38 76 PRO A C 1
ATOM 608 O O . PRO A 1 76 ? 10.582 -14.339 -12.372 1.00 76.38 76 PRO A O 1
ATOM 611 N N . ASP A 1 77 ? 10.732 -12.460 -13.577 1.00 76.56 77 ASP A N 1
ATOM 612 C CA . ASP A 1 77 ? 12.177 -12.335 -13.419 1.00 76.56 77 ASP A CA 1
ATOM 613 C C . ASP A 1 77 ? 12.691 -10.897 -13.643 1.00 76.56 77 ASP A C 1
ATOM 615 O O . ASP A 1 77 ? 11.992 -10.008 -14.147 1.00 76.56 77 ASP A O 1
ATOM 619 N N . ARG A 1 78 ? 13.968 -10.681 -13.290 1.00 79.19 78 ARG A N 1
ATOM 620 C CA . ARG A 1 78 ? 14.675 -9.388 -13.390 1.00 79.19 78 ARG A CA 1
ATOM 621 C C . ARG A 1 78 ? 14.763 -8.859 -14.819 1.00 79.19 78 ARG A C 1
ATOM 623 O O . ARG A 1 78 ? 14.703 -7.647 -15.029 1.00 79.19 78 ARG A O 1
ATOM 630 N N . ARG A 1 79 ? 14.936 -9.748 -15.797 1.00 79.69 79 ARG A N 1
ATOM 631 C CA . ARG A 1 79 ? 15.067 -9.391 -17.212 1.00 79.69 79 ARG A CA 1
ATOM 632 C C . ARG A 1 79 ? 13.729 -8.895 -17.749 1.00 79.69 79 ARG A C 1
ATOM 634 O O . ARG A 1 79 ? 13.701 -7.859 -18.404 1.00 79.69 79 ARG A O 1
ATOM 641 N N . SER A 1 80 ? 12.642 -9.582 -17.426 1.00 82.00 80 SER A N 1
ATOM 642 C CA . SER A 1 80 ? 11.275 -9.201 -17.776 1.00 82.00 80 SER A CA 1
ATOM 643 C C . SER A 1 80 ? 10.889 -7.857 -17.150 1.00 82.00 80 SER A C 1
ATOM 645 O O . SER A 1 80 ? 10.378 -6.983 -17.849 1.00 82.00 80 SER A O 1
ATOM 647 N N . ALA A 1 81 ? 11.228 -7.639 -15.874 1.00 82.69 81 ALA A N 1
ATOM 648 C CA . ALA A 1 81 ? 11.056 -6.346 -15.207 1.00 82.69 81 ALA A CA 1
ATOM 649 C C . ALA A 1 81 ? 11.793 -5.216 -15.939 1.00 82.69 81 ALA A C 1
ATOM 651 O O . ALA A 1 81 ? 11.195 -4.200 -16.290 1.00 82.69 81 ALA A O 1
ATOM 652 N N . ARG A 1 82 ? 13.083 -5.420 -16.226 1.00 82.94 82 ARG A N 1
ATOM 653 C CA . ARG A 1 82 ? 13.915 -4.442 -16.932 1.00 82.94 82 ARG A CA 1
ATOM 654 C C . ARG A 1 82 ? 13.371 -4.122 -18.324 1.00 82.94 82 ARG A C 1
ATOM 656 O O . ARG A 1 82 ? 13.228 -2.950 -18.656 1.00 82.94 82 ARG A O 1
ATOM 663 N N . LEU A 1 83 ? 13.042 -5.143 -19.116 1.00 82.75 83 LEU A N 1
ATOM 664 C CA . LEU A 1 83 ? 12.460 -4.965 -20.448 1.00 82.75 83 LEU A CA 1
ATOM 665 C C . LEU A 1 83 ? 11.138 -4.196 -20.384 1.00 82.75 83 LEU A C 1
ATOM 667 O O . LEU A 1 83 ? 10.882 -3.353 -21.241 1.00 82.75 83 LEU A O 1
ATOM 671 N N . GLY A 1 84 ? 10.316 -4.461 -19.367 1.00 84.62 84 GLY A N 1
ATOM 672 C CA . GLY A 1 84 ? 9.071 -3.739 -19.133 1.00 84.62 84 GLY A CA 1
ATOM 673 C C . GLY A 1 84 ? 9.295 -2.251 -18.875 1.00 84.62 84 GLY A C 1
ATOM 674 O O . GLY A 1 84 ? 8.643 -1.418 -19.499 1.00 84.62 84 GLY A O 1
ATOM 675 N N . VAL A 1 85 ? 10.264 -1.907 -18.025 1.00 86.00 85 VAL A N 1
ATOM 676 C CA . VAL A 1 85 ? 10.636 -0.507 -17.760 1.00 86.00 85 VAL A CA 1
ATOM 677 C C . VAL A 1 85 ? 11.185 0.169 -19.012 1.00 86.00 85 VAL A C 1
ATOM 679 O O . VAL A 1 85 ? 10.754 1.268 -19.344 1.00 86.00 85 VAL A O 1
ATOM 682 N N . GLU A 1 86 ? 12.088 -0.487 -19.743 1.00 84.31 86 GLU A N 1
ATOM 683 C CA . GLU A 1 86 ? 12.625 0.039 -21.003 1.00 84.31 86 GLU A CA 1
ATOM 684 C C . GLU A 1 86 ? 11.496 0.310 -22.012 1.00 84.31 86 GLU A C 1
ATOM 686 O O . GLU A 1 86 ? 11.463 1.370 -22.636 1.00 84.31 86 GLU A O 1
ATOM 691 N N . CYS A 1 87 ? 10.522 -0.599 -22.128 1.00 84.62 87 CYS A N 1
ATOM 692 C CA . CYS A 1 87 ? 9.348 -0.392 -22.976 1.00 84.62 87 CYS A CA 1
ATOM 693 C C . CYS A 1 87 ? 8.481 0.777 -22.486 1.00 84.62 87 CYS A C 1
ATOM 695 O O . CYS A 1 87 ? 8.051 1.582 -23.308 1.00 84.62 87 CYS A O 1
ATOM 697 N N . ALA A 1 88 ? 8.248 0.903 -21.177 1.00 87.00 88 ALA A N 1
ATOM 698 C CA . ALA A 1 88 ? 7.477 2.007 -20.608 1.00 87.00 88 ALA A CA 1
ATOM 699 C C . ALA A 1 88 ? 8.133 3.366 -20.895 1.00 87.00 88 ALA A C 1
ATOM 701 O O . ALA A 1 88 ? 7.467 4.275 -21.384 1.00 87.00 88 ALA A O 1
ATOM 702 N N . LEU A 1 89 ? 9.445 3.481 -20.667 1.00 86.38 89 LEU A N 1
ATOM 703 C CA . LEU A 1 89 ? 10.213 4.697 -20.941 1.00 86.38 89 LEU A CA 1
ATOM 704 C C . LEU A 1 89 ? 10.201 5.054 -22.431 1.00 86.38 89 LEU A C 1
ATOM 706 O O . LEU A 1 89 ? 10.028 6.218 -22.775 1.00 86.38 89 LEU A O 1
ATOM 710 N N . LEU A 1 90 ? 10.327 4.063 -23.320 1.00 84.56 90 LEU A N 1
ATOM 711 C CA . LEU A 1 90 ? 10.239 4.281 -24.766 1.00 84.56 90 LEU A CA 1
ATOM 712 C C . LEU A 1 90 ? 8.857 4.770 -25.210 1.00 84.56 90 LEU A C 1
ATOM 714 O O . LEU A 1 90 ? 8.776 5.553 -26.150 1.00 84.56 90 LEU A O 1
ATOM 718 N N . GLN A 1 91 ? 7.773 4.297 -24.588 1.00 83.88 91 GLN A N 1
ATOM 719 C CA . GLN A 1 91 ? 6.424 4.769 -24.919 1.00 83.88 91 GLN A CA 1
ATOM 720 C C . GLN A 1 91 ? 6.172 6.170 -24.364 1.00 83.88 91 GLN A C 1
ATOM 722 O O . GLN A 1 91 ? 5.714 7.033 -25.104 1.00 83.88 91 GLN A O 1
ATOM 727 N N . LEU A 1 92 ? 6.533 6.421 -23.104 1.00 86.50 92 LEU A N 1
ATOM 728 C CA . LEU A 1 92 ? 6.394 7.739 -22.480 1.00 86.50 92 LEU A CA 1
ATOM 729 C C . LEU A 1 92 ? 7.277 8.795 -23.154 1.00 86.50 92 LEU A C 1
ATOM 731 O O . LEU A 1 92 ? 6.881 9.946 -23.248 1.00 86.50 92 LEU A O 1
ATOM 735 N N . GLY A 1 93 ? 8.431 8.405 -23.701 1.00 83.88 93 GLY A N 1
ATOM 736 C CA . GLY A 1 93 ? 9.262 9.295 -24.512 1.00 83.88 93 GLY A CA 1
ATOM 737 C C . GLY A 1 93 ? 8.626 9.713 -25.845 1.00 83.88 93 GLY A C 1
ATOM 738 O O . GLY A 1 93 ? 9.063 10.697 -26.429 1.00 83.88 93 GLY A O 1
ATOM 739 N N . LYS A 1 94 ? 7.602 9.001 -26.341 1.00 85.06 94 LYS A N 1
ATOM 740 C CA . LYS A 1 94 ? 6.842 9.420 -27.537 1.00 85.06 94 LYS A CA 1
ATOM 741 C C . LYS A 1 94 ? 5.753 10.439 -27.215 1.00 85.06 94 LYS A C 1
ATOM 743 O O . LYS A 1 94 ? 5.354 11.179 -28.106 1.00 85.06 94 LYS A O 1
ATOM 748 N N . ASP A 1 95 ? 5.252 10.432 -25.983 1.00 84.06 95 ASP A N 1
ATOM 749 C CA . ASP A 1 95 ? 4.201 11.328 -25.509 1.00 84.06 95 ASP A CA 1
ATOM 750 C C . ASP A 1 95 ? 4.436 11.670 -24.032 1.00 84.06 95 ASP A C 1
ATOM 752 O O . ASP A 1 95 ? 3.856 11.078 -23.115 1.00 84.06 95 ASP A O 1
ATOM 756 N N . ILE A 1 96 ? 5.337 12.630 -23.808 1.00 84.75 96 ILE A N 1
ATOM 757 C CA . ILE A 1 96 ? 5.759 13.052 -22.467 1.00 84.75 96 ILE A CA 1
ATOM 758 C C . ILE A 1 96 ? 4.610 13.659 -21.651 1.00 84.75 96 ILE A C 1
ATOM 760 O O . ILE A 1 96 ? 4.667 13.657 -20.424 1.00 84.75 96 ILE A O 1
ATOM 764 N N . PHE A 1 97 ? 3.539 14.123 -22.306 1.00 84.12 97 PHE A N 1
ATOM 765 C CA . PHE A 1 97 ? 2.368 14.699 -21.643 1.00 84.12 97 PHE A CA 1
ATOM 766 C C . PHE A 1 97 ? 1.552 13.661 -20.864 1.00 84.12 97 PHE A C 1
ATOM 768 O O . PHE A 1 97 ? 0.752 14.028 -20.006 1.00 84.12 97 PHE A O 1
ATOM 775 N N . GLN A 1 98 ? 1.777 12.365 -21.104 1.00 83.94 98 GLN A N 1
ATOM 776 C CA . GLN A 1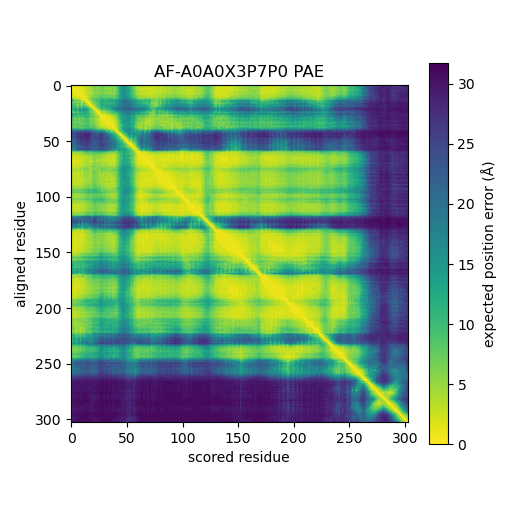 98 ? 1.186 11.288 -20.303 1.00 83.94 98 GLN A CA 1
ATOM 777 C C . GLN A 1 98 ? 1.887 11.088 -18.951 1.00 83.94 98 GLN A C 1
ATOM 779 O O . GLN A 1 98 ? 1.399 10.331 -18.105 1.00 83.94 98 GLN A O 1
ATOM 784 N N . ILE A 1 99 ? 3.038 11.732 -18.732 1.00 88.69 99 ILE A N 1
ATOM 785 C CA . ILE A 1 99 ? 3.777 11.631 -17.476 1.00 88.69 99 ILE A CA 1
ATOM 786 C C . ILE A 1 99 ? 3.120 12.541 -16.429 1.00 88.69 99 ILE A C 1
ATOM 788 O O . ILE A 1 99 ? 3.117 13.762 -16.542 1.00 88.69 99 ILE A O 1
ATOM 792 N N . SER A 1 100 ? 2.605 11.927 -15.367 1.00 90.56 100 SER A N 1
ATOM 793 C CA . SER A 1 100 ? 2.029 12.575 -14.191 1.00 90.56 100 SER A CA 1
ATOM 794 C C . SER A 1 100 ? 2.713 12.009 -12.950 1.00 90.56 100 SER A C 1
ATOM 796 O O . SER A 1 100 ? 2.624 10.812 -12.679 1.00 90.56 100 SER A O 1
ATOM 798 N N . LEU A 1 101 ? 3.443 12.849 -12.219 1.00 90.00 101 LEU A N 1
ATOM 799 C CA . LEU A 1 101 ? 4.228 12.449 -11.049 1.00 90.00 101 LEU A CA 1
ATOM 800 C C . LEU A 1 101 ? 3.747 13.189 -9.807 1.00 90.00 101 LEU A C 1
ATOM 802 O O . LEU A 1 101 ? 3.510 14.393 -9.871 1.00 90.00 101 LEU A O 1
ATOM 806 N N . ASP A 1 102 ? 3.669 12.481 -8.679 1.00 85.44 102 ASP A N 1
ATOM 807 C CA . ASP A 1 102 ? 3.517 13.125 -7.375 1.00 85.44 102 ASP A CA 1
ATOM 808 C C . ASP A 1 102 ? 4.782 13.944 -7.055 1.00 85.44 102 ASP A C 1
ATOM 810 O O . ASP A 1 102 ? 5.914 13.507 -7.312 1.00 85.44 102 ASP A O 1
ATOM 814 N N . GLU A 1 103 ? 4.603 15.140 -6.496 1.00 81.75 103 GLU A N 1
ATOM 815 C CA . GLU A 1 103 ? 5.706 16.036 -6.129 1.00 81.75 103 GLU A CA 1
ATOM 816 C C . GLU A 1 103 ? 6.664 15.375 -5.129 1.00 81.75 103 GLU A C 1
ATOM 818 O O . GLU A 1 103 ? 7.880 15.528 -5.242 1.00 81.75 103 GLU A O 1
ATOM 823 N N . ASN A 1 104 ? 6.134 14.548 -4.225 1.00 80.69 104 ASN A N 1
ATOM 824 C CA . ASN A 1 104 ? 6.891 13.861 -3.180 1.00 80.69 104 ASN A CA 1
ATOM 825 C C . ASN A 1 104 ? 7.487 12.526 -3.648 1.00 80.69 104 ASN A C 1
ATOM 827 O O . ASN A 1 104 ? 8.133 11.822 -2.866 1.00 80.69 104 ASN A O 1
ATOM 831 N N . ASN A 1 105 ? 7.277 12.134 -4.910 1.00 85.38 105 ASN A N 1
ATOM 832 C CA . ASN A 1 105 ? 7.847 10.901 -5.437 1.00 85.38 105 ASN A CA 1
ATOM 833 C C . ASN A 1 105 ? 9.357 11.056 -5.661 1.00 85.38 105 ASN A C 1
ATOM 835 O O . ASN A 1 105 ? 9.805 11.608 -6.666 1.00 85.38 105 ASN A O 1
ATOM 839 N N . SER A 1 106 ? 10.155 10.545 -4.731 1.00 83.06 106 SER A N 1
ATOM 840 C CA . SER A 1 106 ? 11.621 10.604 -4.763 1.00 83.06 106 SER A CA 1
ATOM 841 C C . SER A 1 106 ? 12.283 9.343 -5.334 1.00 83.06 106 SER A C 1
ATOM 843 O O . SER A 1 106 ? 13.499 9.195 -5.239 1.00 83.06 106 SER A O 1
ATOM 845 N N . THR A 1 107 ? 11.513 8.437 -5.947 1.00 84.94 107 THR A N 1
ATOM 846 C CA . THR A 1 107 ? 12.058 7.201 -6.534 1.00 84.94 107 THR A CA 1
ATOM 847 C C . THR A 1 107 ? 12.983 7.487 -7.722 1.00 84.94 107 THR A C 1
ATOM 849 O O . THR A 1 107 ? 12.840 8.492 -8.428 1.00 84.94 107 THR A O 1
ATOM 852 N N . GLN A 1 108 ? 13.913 6.571 -8.006 1.00 84.75 108 GLN A N 1
ATOM 853 C CA . GLN A 1 108 ? 14.841 6.706 -9.134 1.00 84.75 108 GLN A CA 1
ATOM 854 C C . GLN A 1 108 ? 14.110 6.789 -10.484 1.00 84.75 108 GLN A C 1
ATOM 856 O O . GLN A 1 108 ? 14.527 7.529 -11.383 1.00 84.75 108 GLN A O 1
ATOM 861 N N . LEU A 1 109 ? 12.983 6.077 -10.630 1.00 87.12 109 LEU A N 1
ATOM 862 C CA . LEU A 1 109 ? 12.154 6.181 -11.831 1.00 87.12 109 LEU A CA 1
ATOM 863 C C . LEU A 1 109 ? 11.509 7.561 -11.948 1.00 87.12 109 LEU A C 1
ATOM 865 O O . LEU A 1 109 ? 11.518 8.122 -13.040 1.00 87.12 109 LEU A O 1
ATOM 869 N N . ALA A 1 110 ? 10.993 8.132 -10.858 1.00 88.88 110 ALA A N 1
ATOM 870 C CA . ALA A 1 110 ? 10.456 9.489 -10.897 1.00 88.88 110 ALA A CA 1
ATOM 871 C C . ALA A 1 110 ? 11.537 10.505 -11.286 1.00 88.88 110 ALA A C 1
ATOM 873 O O . ALA A 1 110 ? 11.280 11.378 -12.109 1.00 88.88 110 ALA A O 1
ATOM 874 N N . GLY A 1 111 ? 12.768 10.357 -10.783 1.00 86.69 111 GLY A N 1
ATOM 875 C CA . GLY A 1 111 ? 13.914 11.157 -11.233 1.00 86.69 111 GLY A CA 1
ATOM 876 C C . GLY A 1 111 ? 14.188 11.016 -12.735 1.00 86.69 111 GLY A C 1
ATOM 877 O O . GLY A 1 111 ? 14.357 12.016 -13.431 1.00 86.69 111 GLY A O 1
ATOM 878 N N . THR A 1 112 ? 14.151 9.788 -13.256 1.00 86.81 112 THR A N 1
ATOM 879 C CA . THR A 1 112 ? 14.335 9.503 -14.691 1.00 86.81 112 THR A CA 1
ATOM 880 C C . THR A 1 112 ? 13.224 10.125 -15.543 1.00 86.81 112 THR A C 1
ATOM 882 O O . THR A 1 112 ? 13.504 10.742 -16.567 1.00 86.81 112 THR A O 1
ATOM 885 N N . LEU A 1 113 ? 11.966 10.013 -15.111 1.00 88.38 113 LEU A N 1
ATOM 886 C CA . LEU A 1 113 ? 10.808 10.590 -15.797 1.00 88.38 113 LEU A CA 1
ATOM 887 C C . LEU A 1 113 ? 10.811 12.127 -15.748 1.00 88.38 113 LEU A C 1
ATOM 889 O O . LEU A 1 113 ? 10.494 12.760 -16.749 1.00 88.38 113 LEU A O 1
ATOM 893 N N . ARG A 1 114 ? 11.243 12.743 -14.639 1.00 88.75 114 ARG A N 1
ATOM 894 C CA . ARG A 1 114 ? 11.479 14.199 -14.577 1.00 88.75 114 ARG A CA 1
ATOM 895 C C . ARG A 1 114 ? 12.589 14.632 -15.534 1.00 88.75 114 ARG A C 1
ATOM 897 O O . ARG A 1 114 ? 12.457 15.659 -16.190 1.00 88.75 114 ARG A O 1
ATOM 904 N N . GLY A 1 115 ? 13.658 13.844 -15.651 1.00 84.62 115 GLY A N 1
ATOM 905 C CA . GLY A 1 115 ? 14.704 14.067 -16.653 1.00 84.62 115 GLY A CA 1
ATOM 906 C C . GLY A 1 115 ? 14.165 14.016 -18.084 1.00 84.62 115 GLY A C 1
ATOM 907 O O . GLY A 1 115 ? 14.521 14.864 -18.897 1.00 84.62 115 GLY A O 1
ATOM 908 N N . LEU A 1 116 ? 13.254 13.079 -18.370 1.00 83.69 116 LEU A N 1
ATOM 909 C CA . LEU A 1 116 ? 12.584 12.988 -19.670 1.00 83.69 116 LEU A CA 1
ATOM 910 C C . LEU A 1 116 ? 11.742 14.221 -19.986 1.00 83.69 116 LEU A C 1
ATOM 912 O O . LEU A 1 116 ? 11.858 14.743 -21.087 1.00 83.69 116 LEU A O 1
ATOM 916 N N . ILE A 1 117 ? 10.966 14.710 -19.015 1.00 85.56 117 ILE A N 1
ATOM 917 C CA . ILE A 1 117 ? 10.178 15.943 -19.158 1.00 85.56 117 ILE A CA 1
ATOM 918 C C . ILE A 1 117 ? 11.085 17.154 -19.439 1.00 85.56 117 ILE A C 1
ATOM 920 O O . ILE A 1 117 ? 10.727 18.021 -20.228 1.00 85.56 117 ILE A O 1
ATOM 924 N N . ASN A 1 118 ? 12.249 17.230 -18.786 1.00 82.56 118 ASN A N 1
ATOM 925 C CA . ASN A 1 118 ? 13.095 18.427 -18.810 1.00 82.56 118 ASN A CA 1
ATOM 926 C C . ASN A 1 118 ? 14.104 18.478 -19.968 1.00 82.56 118 ASN A C 1
ATOM 928 O O . ASN A 1 118 ? 14.547 19.567 -20.328 1.00 82.56 118 ASN A O 1
ATOM 932 N N . CYS A 1 119 ? 14.540 17.331 -20.497 1.00 71.44 119 CYS A N 1
ATOM 933 C CA . CYS A 1 119 ? 15.665 17.267 -21.438 1.00 71.44 119 CYS A CA 1
ATOM 934 C C . CYS A 1 119 ? 15.336 16.598 -22.781 1.00 71.44 119 CYS A C 1
ATOM 936 O O . CYS A 1 119 ? 16.255 16.462 -23.592 1.00 71.44 119 CYS A O 1
ATOM 938 N N . ASP A 1 120 ? 14.097 16.132 -23.008 1.00 62.31 120 ASP A N 1
ATOM 939 C CA . ASP A 1 120 ? 13.647 15.396 -24.213 1.00 62.31 120 ASP A CA 1
ATOM 940 C C . ASP A 1 120 ? 14.575 14.239 -24.644 1.00 62.31 120 ASP A C 1
ATOM 942 O O . ASP A 1 120 ? 14.544 13.742 -25.771 1.00 62.31 120 ASP A O 1
ATOM 946 N N . THR A 1 121 ? 15.435 13.776 -23.737 1.00 55.84 121 THR A N 1
ATOM 947 C CA . THR A 1 121 ? 16.460 12.772 -24.000 1.00 55.84 121 THR A CA 1
ATOM 948 C C . THR A 1 121 ? 16.500 11.788 -22.842 1.00 55.84 121 THR A C 1
ATOM 950 O O . THR A 1 121 ? 16.760 12.138 -21.692 1.00 55.84 121 THR A O 1
ATOM 953 N N . VAL A 1 122 ? 16.240 10.515 -23.149 1.00 55.50 122 VAL A N 1
ATOM 954 C CA . VAL A 1 122 ? 16.535 9.414 -22.229 1.00 55.50 122 VAL A CA 1
ATOM 955 C C . VAL A 1 122 ? 18.057 9.376 -22.113 1.00 55.50 122 VAL A C 1
ATOM 957 O O . VAL A 1 122 ? 18.738 9.133 -23.114 1.00 55.50 122 VAL A O 1
ATOM 960 N N . SER A 1 123 ? 18.616 9.627 -20.927 1.00 51.50 123 SER A N 1
ATOM 961 C CA . SER A 1 123 ? 20.034 9.346 -20.692 1.00 51.50 123 SER A CA 1
ATOM 962 C C . SER A 1 123 ? 20.319 7.909 -21.146 1.00 51.50 123 SER A C 1
ATOM 964 O O . SER A 1 123 ? 19.537 6.991 -20.900 1.00 51.50 123 SER A O 1
ATOM 966 N N . SER A 1 124 ? 21.401 7.721 -21.901 1.00 46.94 124 SER A N 1
ATOM 967 C CA . SER A 1 124 ? 21.611 6.597 -22.832 1.00 46.94 124 SER A CA 1
ATOM 968 C C . SER A 1 124 ? 21.664 5.190 -22.219 1.00 46.94 124 SER A C 1
ATOM 970 O O . SER A 1 124 ? 21.840 4.215 -22.948 1.00 46.94 124 SER A O 1
ATOM 972 N N . ARG A 1 125 ? 21.465 5.060 -20.908 1.00 52.28 125 ARG A N 1
ATOM 973 C CA . ARG A 1 125 ? 20.993 3.862 -20.208 1.00 52.28 125 ARG A CA 1
ATOM 974 C C . ARG A 1 125 ? 20.485 4.309 -18.838 1.00 52.28 125 ARG A C 1
ATOM 976 O O . ARG A 1 125 ? 21.287 4.842 -18.069 1.00 52.28 125 ARG A O 1
ATOM 983 N N . PRO A 1 126 ? 19.215 4.062 -18.488 1.00 53.84 126 PRO A N 1
ATOM 984 C CA . PRO A 1 126 ? 18.810 4.217 -17.106 1.00 53.84 126 PRO A CA 1
ATOM 985 C C . PRO A 1 126 ? 19.612 3.194 -16.278 1.00 53.84 126 PRO A C 1
ATOM 987 O O . PRO A 1 126 ? 19.812 2.062 -16.742 1.00 53.84 126 PRO A O 1
ATOM 990 N N . PRO A 1 127 ? 20.144 3.567 -15.102 1.00 52.06 127 PRO A N 1
ATOM 991 C CA . PRO A 1 127 ? 20.842 2.627 -14.234 1.00 52.06 127 PRO A CA 1
ATOM 992 C C . PRO A 1 127 ? 19.808 1.618 -13.709 1.00 52.06 127 PRO A C 1
ATOM 994 O O . PRO A 1 127 ? 19.149 1.859 -12.710 1.00 52.06 127 PRO A O 1
ATOM 997 N N . LEU A 1 128 ? 19.555 0.524 -14.438 1.00 56.50 128 LEU A N 1
ATOM 998 C CA . LEU A 1 128 ? 18.445 -0.385 -14.133 1.00 56.50 128 LEU A CA 1
ATOM 999 C C . LEU A 1 128 ? 18.929 -1.689 -13.510 1.00 56.50 128 LEU A C 1
ATOM 1001 O O . LEU A 1 128 ? 19.134 -2.700 -14.189 1.00 56.50 128 LEU A O 1
ATOM 1005 N N . LEU A 1 129 ? 18.989 -1.681 -12.184 1.00 59.59 129 LEU A N 1
ATOM 1006 C CA . LEU A 1 129 ? 18.860 -2.871 -11.353 1.00 59.59 129 LEU A CA 1
ATOM 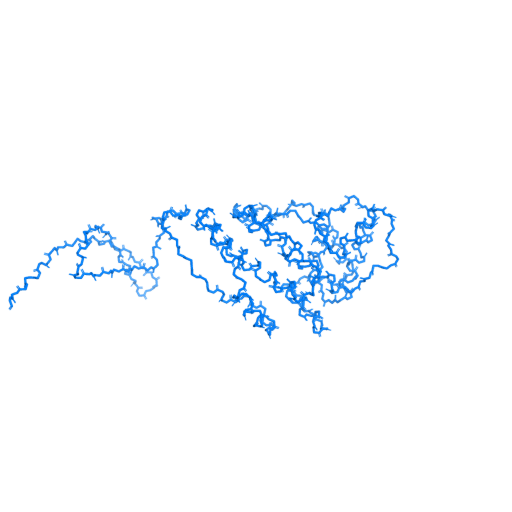1007 C C . LEU A 1 129 ? 17.355 -3.192 -11.273 1.00 59.59 129 LEU A C 1
ATOM 1009 O O . LEU A 1 129 ? 16.654 -2.764 -10.367 1.00 59.59 129 LEU A O 1
ATOM 1013 N N . GLY A 1 130 ? 16.810 -3.874 -12.291 1.00 68.94 130 GLY A N 1
ATOM 1014 C CA . GLY A 1 130 ? 15.354 -3.984 -12.529 1.00 68.94 130 GLY A CA 1
ATOM 1015 C C . GLY A 1 130 ? 14.497 -4.446 -11.335 1.00 68.94 130 GLY A C 1
ATOM 1016 O O . GLY A 1 130 ? 13.335 -4.058 -11.237 1.00 68.94 130 GLY A O 1
ATOM 1017 N N . LEU A 1 131 ? 15.063 -5.223 -10.406 1.00 78.00 131 LEU A N 1
ATOM 1018 C CA . LEU A 1 131 ? 14.392 -5.612 -9.162 1.00 78.00 131 LEU A CA 1
ATOM 1019 C C . LEU A 1 131 ? 14.426 -4.513 -8.089 1.00 78.00 131 LEU A C 1
ATOM 1021 O O . LEU A 1 131 ? 13.433 -4.339 -7.390 1.00 78.00 131 LEU A O 1
ATOM 1025 N N . GLU A 1 132 ? 15.516 -3.752 -7.978 1.00 79.81 132 GLU A N 1
ATOM 1026 C CA . GLU A 1 132 ? 15.601 -2.595 -7.072 1.00 79.81 132 GLU A CA 1
ATOM 1027 C C . GLU A 1 132 ? 14.535 -1.572 -7.409 1.00 79.81 132 GLU A C 1
ATOM 1029 O O . GLU A 1 132 ? 13.814 -1.121 -6.526 1.00 79.81 132 GLU A O 1
ATOM 1034 N N . PHE A 1 133 ? 14.371 -1.299 -8.703 1.00 84.06 133 PHE A N 1
ATOM 1035 C CA . PHE A 1 133 ? 13.297 -0.463 -9.214 1.00 84.06 133 PHE A CA 1
ATOM 1036 C C . PHE A 1 133 ? 11.913 -0.959 -8.755 1.00 84.06 133 PHE A C 1
ATOM 1038 O O . PHE A 1 133 ? 11.132 -0.196 -8.184 1.00 84.06 133 PHE A O 1
ATOM 1045 N N . LEU A 1 134 ? 11.602 -2.241 -8.990 1.00 87.50 134 LEU A N 1
ATOM 1046 C CA . LEU A 1 134 ? 10.300 -2.807 -8.626 1.00 87.50 134 LEU A CA 1
ATOM 1047 C C . LEU A 1 134 ? 10.061 -2.780 -7.116 1.00 87.50 134 LEU A C 1
ATOM 1049 O O . LEU A 1 134 ? 8.923 -2.589 -6.679 1.00 87.50 134 LEU A O 1
ATOM 1053 N N . CYS A 1 135 ? 11.112 -2.966 -6.321 1.00 87.81 135 CYS A N 1
ATOM 1054 C CA . CYS A 1 135 ? 11.025 -2.858 -4.875 1.00 87.81 135 CYS A CA 1
ATOM 1055 C C . CYS A 1 135 ? 10.801 -1.408 -4.440 1.00 87.81 135 CYS A C 1
ATOM 1057 O O . CYS A 1 135 ? 9.888 -1.149 -3.663 1.00 87.81 135 CYS A O 1
ATOM 1059 N N . GLU A 1 136 ? 11.590 -0.462 -4.952 1.00 87.50 136 GLU A N 1
ATOM 1060 C CA . GLU A 1 136 ? 11.517 0.949 -4.580 1.00 87.50 136 GLU A CA 1
ATOM 1061 C C . GLU A 1 136 ? 10.147 1.547 -4.911 1.00 87.50 136 GLU A C 1
ATOM 1063 O O . GLU A 1 136 ? 9.485 2.099 -4.028 1.00 87.50 136 GLU A O 1
ATOM 1068 N N . VAL A 1 137 ? 9.676 1.379 -6.149 1.00 89.56 137 VAL A N 1
ATOM 1069 C CA . VAL A 1 137 ? 8.359 1.893 -6.544 1.00 89.56 137 VAL A CA 1
ATOM 1070 C C . VAL A 1 137 ? 7.234 1.123 -5.860 1.00 89.56 137 VAL A C 1
ATOM 1072 O O . VAL A 1 137 ? 6.227 1.716 -5.486 1.00 89.56 137 VAL A O 1
ATOM 1075 N N . GLY A 1 138 ? 7.405 -0.177 -5.608 1.00 90.62 138 GLY A N 1
ATOM 1076 C CA . GLY A 1 138 ? 6.428 -0.957 -4.851 1.00 90.62 138 GLY A CA 1
ATOM 1077 C C . GLY A 1 138 ? 6.270 -0.482 -3.410 1.00 90.62 138 GLY A C 1
ATOM 1078 O O . GLY A 1 138 ? 5.145 -0.371 -2.919 1.00 90.62 138 GLY A O 1
ATOM 1079 N N . LEU A 1 139 ? 7.382 -0.168 -2.741 1.00 89.50 139 LEU A N 1
ATOM 1080 C CA . LEU A 1 139 ? 7.383 0.427 -1.406 1.00 89.50 139 LEU A CA 1
ATOM 1081 C C . LEU A 1 139 ? 6.650 1.770 -1.415 1.00 89.50 139 LEU A C 1
ATOM 1083 O O . LEU A 1 139 ? 5.748 1.961 -0.602 1.00 89.50 139 LEU A O 1
ATOM 1087 N N . PHE A 1 140 ? 6.990 2.654 -2.360 1.00 88.50 140 PHE A N 1
ATOM 1088 C CA . PHE A 1 140 ? 6.353 3.963 -2.517 1.00 88.50 140 PHE A CA 1
ATOM 1089 C C . PHE A 1 140 ? 4.841 3.845 -2.768 1.00 88.50 140 PHE A C 1
ATOM 1091 O O . PHE A 1 140 ? 4.035 4.461 -2.074 1.00 88.50 140 PHE A O 1
ATOM 1098 N N . LYS A 1 141 ? 4.437 2.965 -3.686 1.00 90.00 141 LYS A N 1
ATOM 1099 C CA . LYS A 1 141 ? 3.031 2.738 -4.021 1.00 90.00 141 LYS A CA 1
ATOM 1100 C C . LYS A 1 141 ? 2.221 2.270 -2.819 1.00 90.00 141 LYS A C 1
ATOM 1102 O O . LYS A 1 141 ? 1.167 2.824 -2.512 1.00 90.00 141 LYS A O 1
ATOM 1107 N N . VAL A 1 142 ? 2.687 1.214 -2.145 1.00 89.25 142 VAL A N 1
ATOM 1108 C CA . VAL A 1 142 ? 1.953 0.641 -1.006 1.00 89.25 142 VAL A CA 1
ATOM 1109 C C . VAL A 1 142 ? 1.950 1.611 0.170 1.00 89.25 142 VAL A C 1
ATOM 1111 O O . VAL A 1 142 ? 0.961 1.658 0.898 1.00 89.25 142 VAL A O 1
ATOM 1114 N N . ALA A 1 143 ? 3.003 2.413 0.337 1.00 88.94 143 ALA A N 1
ATOM 1115 C CA . ALA A 1 143 ? 3.016 3.493 1.309 1.00 88.94 143 ALA A CA 1
ATOM 1116 C C . ALA A 1 143 ? 1.873 4.477 1.059 1.00 88.94 143 ALA A C 1
ATOM 1118 O O . ALA A 1 143 ? 1.041 4.674 1.940 1.00 88.94 143 ALA A O 1
ATOM 1119 N N . ASN A 1 144 ? 1.778 5.022 -0.153 1.00 88.19 144 ASN A N 1
ATOM 1120 C CA . ASN A 1 144 ? 0.737 5.980 -0.515 1.00 88.19 144 ASN A CA 1
ATOM 1121 C C . ASN A 1 144 ? -0.677 5.398 -0.377 1.00 88.19 144 ASN A C 1
ATOM 1123 O O . ASN A 1 144 ? -1.588 6.099 0.063 1.00 88.19 144 ASN A O 1
ATOM 1127 N N . ASP A 1 145 ? -0.868 4.110 -0.682 1.00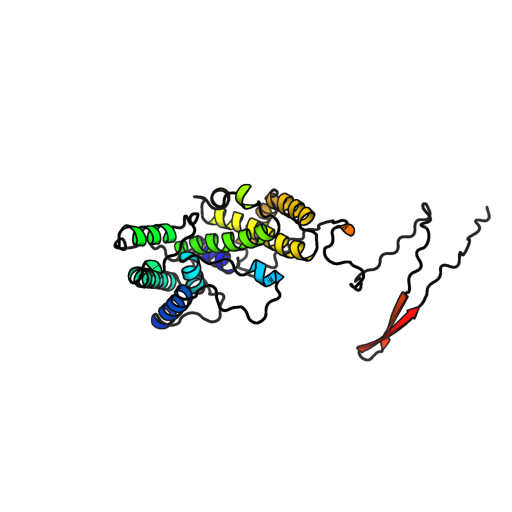 87.31 145 ASP A N 1
ATOM 1128 C CA . ASP A 1 145 ? -2.142 3.424 -0.426 1.00 87.31 145 ASP A CA 1
ATOM 1129 C C . ASP A 1 145 ? -2.481 3.418 1.070 1.00 87.31 145 ASP A C 1
ATOM 1131 O O . ASP A 1 145 ? -3.594 3.766 1.465 1.00 87.31 145 ASP A O 1
ATOM 1135 N N . CYS A 1 146 ? -1.515 3.058 1.919 1.00 89.25 146 CYS A N 1
ATOM 1136 C CA . CYS A 1 146 ? -1.713 3.032 3.365 1.00 89.25 146 CYS A CA 1
ATOM 1137 C C . CYS A 1 146 ? -1.987 4.439 3.915 1.00 89.25 146 CYS A C 1
ATOM 1139 O O . CYS A 1 146 ? -2.902 4.614 4.715 1.00 89.25 146 CYS A O 1
ATOM 1141 N N . ILE A 1 147 ? -1.244 5.445 3.446 1.00 88.88 147 ILE A N 1
ATOM 1142 C CA . ILE A 1 147 ? -1.439 6.852 3.814 1.00 88.88 147 ILE A CA 1
ATOM 1143 C C . ILE A 1 147 ? -2.843 7.316 3.434 1.00 88.88 147 ILE A C 1
ATOM 1145 O O . ILE A 1 147 ? -3.514 7.944 4.246 1.00 88.88 147 ILE A O 1
ATOM 1149 N N . SER A 1 148 ? -3.313 6.989 2.229 1.00 87.06 148 SER A N 1
ATOM 1150 C CA . SER A 1 148 ? -4.657 7.354 1.775 1.00 87.06 148 SER A CA 1
ATOM 1151 C C . SER A 1 148 ? -5.743 6.765 2.680 1.00 87.06 148 SER A C 1
ATOM 1153 O O . SER A 1 148 ? -6.665 7.480 3.082 1.00 87.06 148 SER A O 1
ATOM 1155 N N . VAL A 1 149 ? -5.592 5.501 3.089 1.00 87.88 149 VAL A N 1
ATOM 1156 C CA . VAL A 1 149 ? -6.507 4.853 4.038 1.00 87.88 149 VAL A CA 1
ATOM 1157 C C . VAL A 1 149 ? -6.462 5.532 5.407 1.00 87.88 149 VAL A C 1
ATOM 1159 O O . VAL A 1 149 ? -7.515 5.825 5.971 1.00 87.88 149 VAL A O 1
ATOM 1162 N N . ILE A 1 150 ? -5.275 5.834 5.936 1.00 90.62 150 ILE A N 1
ATOM 1163 C CA . ILE A 1 150 ? -5.121 6.499 7.239 1.00 90.62 150 ILE A CA 1
ATOM 1164 C C . ILE A 1 150 ? -5.715 7.913 7.202 1.00 90.62 150 ILE A C 1
ATOM 1166 O O . ILE A 1 150 ? -6.490 8.270 8.089 1.00 90.62 150 ILE A O 1
ATOM 1170 N N . ASN A 1 151 ? -5.436 8.690 6.151 1.00 88.44 151 ASN A N 1
ATOM 1171 C CA . ASN A 1 151 ? -5.938 10.054 5.959 1.00 88.44 151 ASN A CA 1
ATOM 1172 C C . ASN A 1 151 ? -7.473 10.134 5.979 1.00 88.44 151 ASN A C 1
ATOM 1174 O O . ASN A 1 151 ? -8.029 11.142 6.410 1.00 88.44 151 ASN A O 1
ATOM 1178 N N . SER A 1 152 ? -8.172 9.080 5.552 1.00 84.31 152 SER A N 1
ATOM 1179 C CA . SER A 1 152 ? -9.641 9.045 5.591 1.00 84.31 152 SER A CA 1
ATOM 1180 C C . SER A 1 152 ? -10.219 9.076 7.017 1.00 84.31 152 SER A C 1
ATOM 1182 O O . SER A 1 152 ? -11.360 9.497 7.214 1.00 84.31 152 SER A O 1
ATOM 1184 N N . VAL A 1 153 ? -9.437 8.648 8.015 1.00 87.38 153 VAL A N 1
ATOM 1185 C CA . VAL A 1 153 ? -9.819 8.675 9.433 1.00 87.38 153 VAL A CA 1
ATOM 1186 C C . VAL A 1 153 ? -9.097 9.791 10.175 1.00 87.38 153 VAL A C 1
ATOM 1188 O O . VAL A 1 153 ? -9.722 10.481 10.974 1.00 87.38 153 VAL A O 1
ATOM 1191 N N . TRP A 1 154 ? -7.818 10.013 9.861 1.00 90.06 154 TRP A N 1
ATOM 1192 C CA . TRP A 1 154 ? -6.963 11.052 10.426 1.00 90.06 154 TRP A CA 1
ATOM 1193 C C . TRP A 1 154 ? -6.452 12.010 9.327 1.00 90.06 154 TRP A C 1
ATOM 1195 O O . TRP A 1 154 ? -5.309 11.897 8.889 1.00 90.06 154 TRP A O 1
ATOM 1205 N N . PRO A 1 155 ? -7.243 13.022 8.913 1.00 86.00 155 PRO A N 1
ATOM 1206 C CA . PRO A 1 155 ? -6.908 13.892 7.773 1.00 86.00 155 PRO A CA 1
ATOM 1207 C C . PRO A 1 155 ? -5.623 14.718 7.913 1.00 86.00 155 PRO A C 1
ATOM 1209 O O . PRO A 1 155 ? -5.088 15.206 6.925 1.00 86.00 155 PRO A O 1
ATOM 1212 N N . LYS A 1 156 ? -5.130 14.909 9.142 1.00 84.88 156 LYS A N 1
ATOM 1213 C CA . LYS A 1 156 ? -3.886 15.644 9.424 1.00 84.88 156 LYS A CA 1
ATOM 1214 C C . LYS A 1 156 ? -2.653 14.740 9.499 1.00 84.88 156 LYS A C 1
ATOM 1216 O O . LYS A 1 156 ? -1.587 15.229 9.852 1.00 84.88 156 LYS A O 1
ATOM 1221 N N . PHE A 1 157 ? -2.774 13.452 9.180 1.00 86.75 157 PHE A N 1
ATOM 1222 C CA . PHE A 1 157 ? -1.672 12.500 9.298 1.00 86.75 157 PHE A CA 1
ATOM 1223 C C . PHE A 1 157 ? -0.422 12.958 8.531 1.00 86.75 157 PHE A C 1
ATOM 1225 O O . PHE A 1 157 ? 0.647 13.037 9.126 1.00 86.75 157 PHE A O 1
ATOM 1232 N N . GLN A 1 158 ? -0.557 13.381 7.269 1.00 78.56 158 GLN A N 1
ATOM 1233 C CA . GLN A 1 158 ? 0.585 13.864 6.472 1.00 78.56 158 GLN A CA 1
ATOM 1234 C C . GLN A 1 158 ? 1.185 15.197 6.956 1.00 78.56 158 GLN A C 1
ATOM 1236 O O . GLN A 1 158 ? 2.336 15.491 6.653 1.00 78.56 158 GLN A O 1
ATOM 1241 N N . GLN A 1 159 ? 0.438 16.006 7.719 1.00 80.50 159 GLN A N 1
ATOM 1242 C CA . GLN A 1 159 ? 0.990 17.210 8.361 1.00 80.50 159 GLN A CA 1
ATOM 1243 C C . GLN A 1 159 ? 1.842 16.842 9.580 1.00 80.50 159 GLN A C 1
ATOM 1245 O O . GLN A 1 159 ? 2.804 17.534 9.896 1.00 80.50 159 GLN A O 1
ATOM 1250 N N . SER A 1 160 ? 1.467 15.766 10.274 1.00 77.44 160 SER A N 1
ATOM 1251 C CA . SER A 1 160 ? 2.184 15.250 11.439 1.00 77.44 160 SER A CA 1
ATOM 1252 C C . SER A 1 160 ? 3.369 14.361 11.054 1.00 77.44 160 SER A C 1
ATOM 1254 O O . SER A 1 160 ? 4.352 14.330 11.787 1.00 77.44 160 SER A O 1
ATOM 1256 N N . TYR A 1 161 ? 3.298 13.677 9.909 1.00 74.62 161 TYR A N 1
ATOM 1257 C CA . TYR A 1 161 ? 4.334 12.766 9.431 1.00 74.62 161 TYR A CA 1
ATOM 1258 C C . TYR A 1 161 ? 4.585 12.957 7.943 1.00 74.62 161 TYR A C 1
ATOM 1260 O O . TYR A 1 161 ? 3.758 12.601 7.100 1.00 74.62 161 TYR A O 1
ATOM 1268 N N . SER A 1 162 ? 5.766 13.482 7.622 1.00 69.50 162 SER A N 1
ATOM 1269 C CA . SER A 1 162 ? 6.202 13.582 6.232 1.00 69.50 162 SER A CA 1
ATOM 1270 C C . SER A 1 162 ? 6.504 12.192 5.673 1.00 69.50 162 SER A C 1
ATOM 1272 O O . SER A 1 162 ? 7.155 11.370 6.324 1.00 69.50 162 SER A O 1
ATOM 1274 N N . VAL A 1 163 ? 6.096 11.955 4.425 1.00 66.81 163 VAL A N 1
ATOM 1275 C CA . VAL A 1 163 ? 6.442 10.745 3.664 1.00 66.81 163 VAL A CA 1
ATOM 1276 C C . VAL A 1 163 ? 7.956 10.532 3.647 1.00 66.81 163 VAL A C 1
ATOM 1278 O O . VAL A 1 163 ? 8.412 9.403 3.779 1.00 66.81 163 VAL A O 1
ATOM 1281 N N . GLU A 1 164 ? 8.754 11.598 3.598 1.00 67.00 164 GLU A N 1
ATOM 1282 C CA . GLU A 1 164 ? 10.220 11.523 3.623 1.00 67.00 164 GLU A CA 1
ATOM 1283 C C . GLU A 1 164 ? 10.782 11.041 4.967 1.00 67.00 164 GLU A C 1
ATOM 1285 O O . GLU A 1 164 ? 11.818 10.382 5.010 1.00 67.00 164 GLU A O 1
ATOM 1290 N N . GLN A 1 165 ? 10.103 11.315 6.082 1.00 65.25 165 GLN A N 1
ATOM 1291 C CA . GLN A 1 165 ? 10.523 10.805 7.392 1.00 65.25 165 GLN A CA 1
ATOM 1292 C C . GLN A 1 165 ? 10.257 9.302 7.514 1.00 65.25 165 GLN A C 1
ATOM 1294 O O . GLN A 1 165 ? 11.005 8.585 8.184 1.00 65.25 165 GLN A O 1
ATOM 1299 N N . ILE A 1 166 ? 9.216 8.824 6.830 1.00 62.75 166 ILE A N 1
ATOM 1300 C CA . ILE A 1 166 ? 8.841 7.411 6.791 1.00 62.75 166 ILE A CA 1
ATOM 1301 C C . ILE A 1 166 ? 9.682 6.657 5.732 1.00 62.75 166 ILE A C 1
ATOM 1303 O O . ILE A 1 166 ? 10.079 5.514 5.965 1.00 62.75 166 ILE A O 1
ATOM 1307 N N . TYR A 1 167 ? 10.020 7.307 4.608 1.00 61.53 167 TYR A N 1
ATOM 1308 C CA . TYR A 1 167 ? 10.554 6.679 3.384 1.00 61.53 167 TYR A CA 1
ATOM 1309 C C . TYR A 1 167 ? 11.794 7.343 2.763 1.00 61.53 167 TYR A C 1
ATOM 1311 O O . TYR A 1 167 ? 12.116 7.053 1.612 1.00 61.53 167 TYR A O 1
ATOM 1319 N N . GLY A 1 168 ? 12.511 8.197 3.496 1.00 61.34 168 GLY A N 1
ATOM 1320 C CA . GLY A 1 168 ? 13.720 8.889 3.030 1.00 61.34 168 GLY A CA 1
ATOM 1321 C C . GLY A 1 168 ? 14.868 7.955 2.602 1.00 61.34 168 GLY A C 1
ATOM 1322 O O . GLY A 1 168 ? 14.668 6.750 2.409 1.00 61.34 168 GLY A O 1
ATOM 1323 N N . PRO A 1 169 ? 16.104 8.460 2.428 1.00 57.75 169 PRO A N 1
ATOM 1324 C CA . PRO A 1 169 ? 17.251 7.687 1.935 1.00 57.75 169 PRO A CA 1
ATOM 1325 C C . PRO A 1 169 ? 17.762 6.678 2.986 1.00 57.75 169 PRO A C 1
ATOM 1327 O O . PRO A 1 169 ? 18.851 6.802 3.532 1.00 57.75 169 PRO A O 1
ATOM 1330 N N . ARG A 1 170 ? 16.935 5.684 3.311 1.00 65.38 170 ARG A N 1
ATOM 1331 C CA . ARG A 1 170 ? 17.211 4.542 4.181 1.00 65.38 170 ARG A CA 1
ATOM 1332 C C . ARG A 1 170 ? 17.377 3.289 3.331 1.00 65.38 170 ARG A C 1
ATOM 1334 O O . ARG A 1 170 ? 16.786 3.184 2.257 1.00 65.38 170 ARG A O 1
ATOM 1341 N N . GLU A 1 171 ? 18.111 2.316 3.859 1.00 76.44 171 GLU A N 1
ATOM 1342 C CA . GLU A 1 171 ? 18.225 0.986 3.261 1.00 76.44 171 GLU A CA 1
ATOM 1343 C C . GLU A 1 171 ? 16.846 0.348 3.028 1.00 76.44 171 GLU A C 1
ATOM 1345 O O . GLU A 1 171 ? 15.905 0.524 3.811 1.00 76.44 171 GLU A O 1
ATOM 1350 N N . MET A 1 172 ? 16.720 -0.432 1.953 1.00 78.94 172 MET A N 1
ATOM 1351 C CA . MET A 1 172 ? 15.440 -0.978 1.496 1.00 78.94 172 MET A CA 1
ATOM 1352 C C . MET A 1 172 ? 14.711 -1.819 2.556 1.00 78.94 172 MET A C 1
ATOM 1354 O O . MET A 1 172 ? 13.490 -1.733 2.685 1.00 78.94 172 MET A O 1
ATOM 1358 N N . MET A 1 173 ? 15.449 -2.585 3.365 1.00 80.19 173 MET A N 1
ATOM 1359 C CA . MET A 1 173 ? 14.863 -3.374 4.456 1.00 80.19 173 MET A CA 1
ATOM 1360 C C . MET A 1 173 ? 14.278 -2.491 5.558 1.00 80.19 173 MET A C 1
ATOM 1362 O O . MET A 1 173 ? 13.196 -2.774 6.069 1.00 80.19 173 MET A O 1
ATOM 1366 N N . MET A 1 174 ? 14.933 -1.373 5.875 1.00 80.25 174 MET A N 1
ATOM 1367 C CA . MET A 1 174 ? 14.401 -0.405 6.831 1.00 80.25 174 MET A CA 1
ATOM 1368 C C . MET A 1 174 ? 13.136 0.268 6.298 1.00 80.25 174 MET A C 1
ATOM 1370 O O . MET A 1 174 ? 12.186 0.455 7.061 1.00 80.25 174 MET A O 1
ATOM 1374 N N . ARG A 1 175 ? 13.074 0.574 4.993 1.00 83.06 175 ARG A N 1
ATOM 1375 C CA . ARG A 1 175 ? 11.848 1.076 4.347 1.00 83.06 175 ARG A CA 1
ATOM 1376 C C . ARG A 1 175 ? 10.707 0.057 4.432 1.00 83.06 175 ARG A C 1
ATOM 1378 O O . ARG A 1 175 ? 9.583 0.430 4.761 1.00 83.06 175 ARG A O 1
ATOM 1385 N N . LEU A 1 176 ? 10.988 -1.229 4.210 1.00 85.06 176 LEU A N 1
ATOM 1386 C CA . LEU A 1 176 ? 9.987 -2.292 4.330 1.00 85.06 176 LEU A CA 1
ATOM 1387 C C . LEU A 1 176 ? 9.493 -2.474 5.778 1.00 85.06 176 LEU A C 1
ATOM 1389 O O . LEU A 1 176 ? 8.295 -2.662 5.983 1.00 85.06 176 LEU A O 1
ATOM 1393 N N . LYS A 1 177 ? 10.373 -2.344 6.781 1.00 84.62 177 LYS A N 1
ATOM 1394 C CA . LYS A 1 177 ? 9.993 -2.368 8.207 1.00 84.62 177 LYS A CA 1
ATOM 1395 C C . LYS A 1 177 ? 9.010 -1.249 8.559 1.00 84.62 177 LYS A C 1
ATOM 1397 O O . LYS A 1 177 ? 8.004 -1.494 9.219 1.00 84.62 177 LYS A O 1
ATOM 1402 N N . HIS A 1 178 ? 9.256 -0.033 8.072 1.00 86.25 178 HIS A N 1
ATOM 1403 C CA . HIS A 1 178 ? 8.340 1.095 8.276 1.00 86.25 178 HIS A CA 1
ATOM 1404 C C . HIS A 1 178 ? 7.029 0.905 7.512 1.00 86.25 178 HIS A C 1
ATOM 1406 O O . HIS A 1 178 ? 5.956 1.160 8.057 1.00 86.25 178 HIS A O 1
ATOM 1412 N N . LEU A 1 179 ? 7.096 0.378 6.286 1.00 87.94 179 LEU A N 1
ATOM 1413 C CA . LEU A 1 179 ? 5.905 0.034 5.518 1.00 87.94 179 LEU A CA 1
ATOM 1414 C C . LEU A 1 179 ? 5.043 -1.017 6.224 1.00 87.94 179 LEU A C 1
ATOM 1416 O O . LEU A 1 179 ? 3.822 -0.914 6.179 1.00 87.94 179 LEU A O 1
ATOM 1420 N N . HIS A 1 180 ? 5.649 -2.004 6.886 1.00 87.00 180 HIS A N 1
ATOM 1421 C CA . HIS A 1 180 ? 4.914 -2.995 7.669 1.00 87.00 180 HIS A CA 1
ATOM 1422 C C . HIS A 1 180 ? 4.085 -2.334 8.775 1.00 87.00 180 HIS A C 1
ATOM 1424 O O . HIS A 1 180 ? 2.885 -2.590 8.876 1.00 87.00 180 HIS A O 1
ATOM 1430 N N . HIS A 1 181 ? 4.697 -1.441 9.554 1.00 88.69 181 HIS A N 1
ATOM 1431 C CA . HIS A 1 181 ? 3.985 -0.696 10.588 1.00 88.69 181 HIS A CA 1
ATOM 1432 C C . HIS A 1 181 ? 2.860 0.164 9.997 1.00 88.69 181 HIS A C 1
ATOM 1434 O O . HIS A 1 181 ? 1.711 0.058 10.423 1.00 88.69 181 HIS A O 1
ATOM 1440 N N . LEU A 1 182 ? 3.157 0.929 8.941 1.00 90.12 182 LEU A N 1
ATOM 1441 C CA . LEU A 1 182 ? 2.166 1.759 8.258 1.00 90.12 182 LEU A CA 1
ATOM 1442 C C . LEU A 1 182 ? 0.991 0.928 7.714 1.00 90.12 182 LEU A C 1
ATOM 1444 O O . LEU A 1 182 ? -0.164 1.335 7.826 1.00 90.12 182 LEU A O 1
ATOM 1448 N N . TYR A 1 183 ? 1.267 -0.256 7.167 1.00 88.94 183 TYR A N 1
ATOM 1449 C CA . TYR A 1 183 ? 0.249 -1.180 6.676 1.00 88.94 183 TYR A CA 1
ATOM 1450 C C . TYR A 1 183 ? -0.671 -1.671 7.798 1.00 88.94 183 TYR A C 1
ATOM 1452 O O . TYR A 1 183 ? -1.891 -1.689 7.624 1.00 88.94 183 TYR A O 1
ATOM 1460 N N . LYS A 1 184 ? -0.120 -2.018 8.968 1.00 87.94 184 LYS A N 1
ATOM 1461 C CA . LYS A 1 184 ? -0.926 -2.382 10.146 1.00 87.94 184 LYS A CA 1
ATOM 1462 C C . LYS A 1 184 ? -1.810 -1.217 10.590 1.00 87.94 184 LYS A C 1
ATOM 1464 O O . LYS A 1 184 ? -2.994 -1.420 10.855 1.00 87.94 184 LYS A O 1
ATOM 1469 N N . THR A 1 185 ? -1.269 -0.001 10.599 1.00 90.25 185 THR A N 1
ATOM 1470 C CA . THR A 1 185 ? -2.013 1.215 10.955 1.00 90.25 185 THR A CA 1
ATOM 1471 C C . THR A 1 185 ? -3.137 1.492 9.964 1.00 90.25 185 THR A C 1
ATOM 1473 O O . THR A 1 185 ? -4.252 1.819 10.371 1.00 90.25 185 THR A O 1
ATOM 1476 N N . ALA A 1 186 ? -2.900 1.292 8.668 1.00 90.06 186 ALA A N 1
ATOM 1477 C CA . ALA A 1 186 ? -3.934 1.397 7.645 1.00 90.06 186 ALA A CA 1
ATOM 1478 C C . ALA A 1 186 ? -5.031 0.335 7.821 1.00 90.06 186 ALA A C 1
ATOM 1480 O O . ALA A 1 186 ? -6.214 0.659 7.731 1.00 90.06 186 ALA A O 1
ATOM 1481 N N . CYS A 1 187 ? -4.669 -0.910 8.148 1.00 87.31 187 CYS A N 1
ATOM 1482 C CA . CYS A 1 187 ? -5.643 -1.965 8.445 1.00 87.31 187 CYS A CA 1
ATOM 1483 C C . CYS A 1 187 ? -6.512 -1.608 9.660 1.00 87.31 187 CYS A C 1
ATOM 1485 O O . CYS A 1 187 ? -7.737 -1.709 9.591 1.00 87.31 187 CYS A O 1
ATOM 1487 N N . LEU A 1 188 ? -5.895 -1.136 10.749 1.00 87.69 188 LEU A N 1
ATOM 1488 C CA . LEU A 1 188 ? -6.618 -0.658 11.929 1.00 87.69 188 LEU A CA 1
ATOM 1489 C C . LEU A 1 188 ? -7.540 0.516 11.574 1.00 87.69 188 LEU A C 1
ATOM 1491 O O . LEU A 1 188 ? -8.701 0.526 11.977 1.00 87.69 188 LEU A O 1
ATOM 1495 N N . SER A 1 189 ? -7.056 1.459 10.762 1.00 89.81 189 SER A N 1
ATOM 1496 C CA . SER A 1 189 ? -7.835 2.610 10.294 1.00 89.81 189 SER A CA 1
ATOM 1497 C C . SER A 1 189 ? -9.078 2.173 9.522 1.00 89.81 189 SER A C 1
ATOM 1499 O O . SER A 1 189 ? -10.182 2.612 9.838 1.00 89.81 189 SER A O 1
ATOM 1501 N N . ALA A 1 190 ? -8.929 1.252 8.567 1.00 84.75 190 ALA A N 1
ATOM 1502 C CA . ALA A 1 190 ? -10.043 0.720 7.786 1.00 84.75 190 ALA A CA 1
ATOM 1503 C C . ALA A 1 190 ? -11.081 -0.015 8.656 1.00 84.75 190 ALA A C 1
ATOM 1505 O O . ALA A 1 190 ? -12.286 0.104 8.420 1.00 84.75 190 ALA A O 1
ATOM 1506 N N . LEU A 1 191 ? -10.635 -0.751 9.681 1.00 84.19 191 LEU A N 1
ATOM 1507 C CA . LEU A 1 191 ? -11.529 -1.423 10.627 1.00 84.19 191 LEU A CA 1
ATOM 1508 C C . LEU A 1 191 ? -12.294 -0.410 11.488 1.00 84.19 191 LEU A C 1
ATOM 1510 O O . LEU A 1 191 ? -13.524 -0.444 11.537 1.00 84.19 191 LEU A O 1
ATOM 1514 N N . LEU A 1 192 ? -11.587 0.524 12.129 1.00 85.56 192 LEU A N 1
ATOM 1515 C CA . LEU A 1 192 ? -12.192 1.494 13.045 1.00 85.56 192 LEU A CA 1
ATOM 1516 C C . LEU A 1 192 ? -13.111 2.488 12.335 1.00 85.56 192 LEU A C 1
ATOM 1518 O O . LEU A 1 192 ? -14.147 2.851 12.895 1.00 85.56 192 LEU A O 1
ATOM 1522 N N . ALA A 1 193 ? -12.796 2.865 11.092 1.00 84.38 193 ALA A N 1
ATOM 1523 C CA . ALA A 1 193 ? -13.625 3.750 10.277 1.00 84.38 193 ALA A CA 1
ATOM 1524 C C . ALA A 1 193 ? -15.076 3.263 10.141 1.00 84.38 193 ALA A C 1
ATOM 1526 O O . ALA A 1 193 ? -15.989 4.073 9.994 1.00 84.38 193 ALA A O 1
ATOM 1527 N N . ASN A 1 194 ? -15.305 1.950 10.197 1.00 76.31 194 ASN A N 1
ATOM 1528 C CA . ASN A 1 194 ? -16.637 1.364 10.061 1.00 76.31 194 ASN A CA 1
ATOM 1529 C C . ASN A 1 194 ? -17.349 1.148 11.402 1.00 76.31 194 ASN A C 1
ATOM 1531 O O . ASN A 1 194 ? -18.557 0.930 11.420 1.00 76.31 194 ASN A O 1
ATOM 1535 N N . VAL A 1 195 ? -16.626 1.219 12.521 1.00 78.25 195 VAL A N 1
ATOM 1536 C CA . VAL A 1 195 ? -17.140 0.818 13.838 1.00 78.25 195 VAL A CA 1
ATOM 1537 C C . VAL A 1 195 ? -17.366 2.025 14.746 1.00 78.25 195 VAL A C 1
ATOM 1539 O O . VAL A 1 195 ? -18.391 2.097 15.423 1.00 78.25 195 VAL A O 1
ATOM 1542 N N . VAL A 1 196 ? -16.454 3.000 14.741 1.00 83.75 196 VAL A N 1
ATOM 1543 C CA . VAL A 1 196 ? -16.398 4.078 15.740 1.00 83.75 196 VAL A CA 1
ATOM 1544 C C . VAL A 1 196 ? -16.393 5.454 15.066 1.00 83.75 196 VAL A C 1
ATOM 1546 O O . VAL A 1 196 ? -15.972 5.622 13.918 1.00 83.75 196 VAL A O 1
ATOM 1549 N N . GLN A 1 197 ? -16.926 6.466 15.748 1.00 84.38 197 GLN A N 1
ATOM 1550 C CA . GLN A 1 197 ? -16.858 7.866 15.330 1.00 84.38 197 GLN A CA 1
ATOM 1551 C C . GLN A 1 197 ? -15.400 8.293 15.081 1.00 84.38 197 GLN A C 1
ATOM 1553 O O . GLN A 1 197 ? -14.479 7.845 15.765 1.00 84.38 197 GLN A O 1
ATOM 1558 N N . SER A 1 198 ? -15.191 9.175 14.097 1.00 85.12 198 SER A N 1
ATOM 1559 C CA . SER A 1 198 ? -13.852 9.514 13.587 1.00 85.12 198 SER A CA 1
ATOM 1560 C C . SER A 1 198 ? -12.917 10.103 14.644 1.00 85.12 198 SER A C 1
ATOM 1562 O O . SER A 1 198 ? -11.730 9.802 14.607 1.00 85.12 198 SER A O 1
ATOM 1564 N N . ALA A 1 199 ? -13.427 10.892 15.596 1.00 87.19 199 ALA A N 1
ATOM 1565 C CA . ALA A 1 199 ? -12.615 11.490 16.660 1.00 87.19 199 ALA A CA 1
ATOM 1566 C C . ALA A 1 199 ? -11.913 10.423 17.521 1.00 87.19 199 ALA A C 1
ATOM 1568 O O . ALA A 1 199 ? -10.691 10.427 17.630 1.00 87.19 199 ALA A O 1
ATOM 1569 N N . PHE A 1 200 ? -12.674 9.451 18.030 1.00 87.88 200 PHE A N 1
ATOM 1570 C CA . PHE A 1 200 ? -12.142 8.351 18.843 1.00 87.88 200 PHE A CA 1
ATOM 1571 C C . PHE A 1 200 ? -11.284 7.385 18.023 1.00 87.88 200 PHE A C 1
ATOM 1573 O O . PHE A 1 200 ? -10.256 6.911 18.496 1.00 87.88 200 PHE A O 1
ATOM 1580 N N . ALA A 1 201 ? -11.673 7.120 16.771 1.00 89.00 201 ALA A N 1
ATOM 1581 C CA . ALA A 1 201 ? -10.852 6.318 15.871 1.00 89.00 201 ALA A CA 1
ATOM 1582 C C . ALA A 1 201 ? -9.487 6.984 15.617 1.00 89.00 201 ALA A C 1
ATOM 1584 O O . ALA A 1 201 ? -8.469 6.304 15.616 1.00 89.00 201 ALA A O 1
ATOM 1585 N N . THR A 1 202 ? -9.451 8.311 15.459 1.00 91.62 202 THR A N 1
ATOM 1586 C CA . THR A 1 202 ? -8.210 9.071 15.245 1.00 91.62 202 THR A CA 1
ATOM 1587 C C . THR A 1 202 ? -7.256 8.957 16.430 1.00 91.62 202 THR A C 1
ATOM 1589 O O . THR A 1 202 ? -6.058 8.791 16.222 1.00 91.62 202 THR A O 1
ATOM 1592 N N . GLU A 1 203 ? -7.761 9.064 17.660 1.00 90.88 203 GLU A N 1
ATOM 1593 C CA . GLU A 1 203 ? -6.942 8.933 18.873 1.00 90.88 203 GLU A CA 1
ATOM 1594 C C . GLU A 1 203 ? -6.294 7.549 18.968 1.00 90.88 203 GLU A C 1
ATOM 1596 O O . GLU A 1 203 ? -5.086 7.453 19.177 1.00 90.88 203 GLU A O 1
ATOM 1601 N N . GLU A 1 204 ? -7.070 6.494 18.717 1.00 90.62 204 GLU A N 1
ATOM 1602 C CA . GLU A 1 204 ? -6.572 5.117 18.719 1.00 90.62 204 GLU A CA 1
ATOM 1603 C C . GLU A 1 204 ? -5.536 4.872 17.609 1.00 90.62 204 GLU A C 1
ATOM 1605 O O . GLU A 1 204 ? -4.492 4.266 17.850 1.00 90.62 204 GLU A O 1
ATOM 1610 N N . ILE A 1 205 ? -5.796 5.368 16.393 1.00 91.62 205 ILE A N 1
ATOM 1611 C CA . ILE A 1 205 ? -4.873 5.245 15.254 1.00 91.62 205 ILE A CA 1
ATOM 1612 C C . ILE A 1 205 ? -3.569 5.993 15.533 1.00 91.62 205 ILE A C 1
ATOM 1614 O O . ILE A 1 205 ? -2.500 5.466 15.232 1.00 91.62 205 ILE A O 1
ATOM 1618 N N . ARG A 1 206 ? -3.642 7.196 16.118 1.00 91.38 206 ARG A N 1
ATOM 1619 C CA . ARG A 1 206 ? -2.463 7.982 16.498 1.00 91.38 206 ARG A CA 1
ATOM 1620 C C . ARG A 1 206 ? -1.622 7.245 17.531 1.00 91.38 206 ARG A C 1
ATOM 1622 O O . ARG A 1 206 ? -0.440 7.039 17.290 1.00 91.38 206 ARG A O 1
ATOM 1629 N N . ALA A 1 207 ? -2.241 6.797 18.623 1.00 89.88 207 ALA A N 1
ATOM 1630 C CA . ALA A 1 207 ? -1.547 6.057 19.672 1.00 89.88 207 ALA A CA 1
ATOM 1631 C C . ALA A 1 207 ? -0.893 4.776 19.130 1.00 89.88 207 ALA A C 1
ATOM 1633 O O . ALA A 1 207 ? 0.226 4.443 19.507 1.00 89.88 207 ALA A O 1
ATOM 1634 N N . PHE A 1 208 ? -1.565 4.071 18.213 1.00 89.75 208 PHE A N 1
ATOM 1635 C CA . PHE A 1 208 ? -0.990 2.896 17.564 1.00 89.75 208 PHE A CA 1
ATOM 1636 C C . PHE A 1 208 ? 0.187 3.236 16.645 1.00 89.75 208 PHE A C 1
ATOM 1638 O O . PHE A 1 208 ? 1.176 2.513 16.648 1.00 89.75 208 PHE A O 1
ATOM 1645 N N . PHE A 1 209 ? 0.085 4.306 15.854 1.00 89.81 209 PHE A N 1
ATOM 1646 C CA . PHE A 1 209 ? 1.144 4.710 14.928 1.00 89.81 209 PHE A CA 1
ATOM 1647 C C . PHE A 1 209 ? 2.394 5.250 15.643 1.00 89.81 209 PHE A C 1
ATOM 1649 O O . PHE A 1 209 ? 3.509 5.119 15.148 1.00 89.81 209 PHE A O 1
ATOM 1656 N N . GLU A 1 210 ? 2.221 5.870 16.809 1.00 88.81 210 GLU A N 1
ATOM 1657 C CA . GLU A 1 210 ? 3.337 6.348 17.630 1.00 88.81 210 GLU A CA 1
ATOM 1658 C C . GLU A 1 210 ? 4.073 5.195 18.341 1.00 88.81 210 GLU A C 1
ATOM 1660 O O . GLU A 1 210 ? 5.273 5.301 18.596 1.00 88.81 210 GLU A O 1
ATOM 1665 N N . ASP A 1 211 ? 3.397 4.070 18.606 1.00 87.94 211 ASP A N 1
ATOM 1666 C CA . ASP A 1 211 ? 4.007 2.872 19.191 1.00 87.94 211 ASP A CA 1
ATOM 1667 C C . ASP A 1 211 ? 4.549 1.905 18.124 1.00 87.94 211 ASP A C 1
ATOM 1669 O O . ASP A 1 211 ? 3.888 0.977 17.645 1.00 87.94 211 ASP A O 1
ATOM 1673 N N . PHE A 1 212 ? 5.825 2.087 17.787 1.00 84.31 212 PHE A N 1
ATOM 1674 C CA . PHE A 1 212 ? 6.521 1.233 16.825 1.00 84.31 212 PHE A CA 1
ATOM 1675 C C . PHE A 1 212 ? 6.955 -0.130 17.399 1.00 84.31 212 PHE A C 1
ATOM 1677 O O . PHE A 1 212 ? 7.280 -1.048 16.637 1.00 84.31 212 PHE A O 1
ATOM 1684 N N . THR A 1 213 ? 6.935 -0.296 18.725 1.00 83.94 213 THR A N 1
ATOM 1685 C CA . THR A 1 213 ? 7.578 -1.407 19.450 1.00 83.94 213 THR A CA 1
ATOM 1686 C C . THR A 1 213 ? 7.074 -2.767 18.979 1.00 83.94 213 THR A C 1
ATOM 1688 O O . THR A 1 213 ? 7.857 -3.655 18.646 1.00 83.94 213 THR A O 1
ATOM 1691 N N . GLN A 1 214 ? 5.752 -2.930 18.880 1.00 80.06 214 GLN A N 1
ATOM 1692 C CA . GLN A 1 214 ? 5.151 -4.192 18.444 1.00 80.06 214 GLN A CA 1
ATOM 1693 C C . GLN A 1 214 ? 5.515 -4.534 16.990 1.00 80.06 214 GLN A C 1
ATOM 1695 O O . GLN A 1 214 ? 5.698 -5.692 16.628 1.00 80.06 214 GLN A O 1
ATOM 1700 N N . SER A 1 215 ? 5.599 -3.529 16.120 1.00 81.62 215 SER A N 1
ATOM 1701 C CA . SER A 1 215 ? 5.910 -3.772 14.705 1.00 81.62 215 SER A CA 1
ATOM 1702 C C . SER A 1 215 ? 7.385 -4.097 14.500 1.00 81.62 215 SER A C 1
ATOM 1704 O O . SER A 1 215 ? 7.732 -4.813 13.562 1.00 81.62 215 SER A O 1
ATOM 1706 N N . GLU A 1 216 ? 8.241 -3.605 15.392 1.00 80.88 216 GLU A N 1
ATOM 1707 C CA . GLU A 1 216 ? 9.646 -3.965 15.460 1.00 80.88 216 GLU A CA 1
ATOM 1708 C C . GLU A 1 216 ? 9.870 -5.396 15.956 1.00 80.88 216 GLU A C 1
ATOM 1710 O O . GLU A 1 216 ? 10.670 -6.110 15.354 1.00 80.88 216 GLU A O 1
ATOM 1715 N N . THR A 1 217 ? 9.154 -5.849 16.986 1.00 81.06 217 THR A N 1
ATOM 1716 C CA . THR A 1 217 ? 9.292 -7.229 17.484 1.00 81.06 217 THR A CA 1
ATOM 1717 C C . THR A 1 217 ? 8.781 -8.261 16.478 1.00 81.06 217 THR A C 1
ATOM 1719 O O . THR A 1 217 ? 9.402 -9.305 16.286 1.00 81.06 217 THR A O 1
ATOM 1722 N N . GLU A 1 218 ? 7.691 -7.960 15.771 1.00 78.12 218 GLU A N 1
ATOM 1723 C CA . GLU A 1 218 ? 7.123 -8.840 14.741 1.00 78.12 218 GLU A CA 1
ATOM 1724 C C . GLU A 1 218 ? 7.942 -8.864 13.436 1.00 78.12 218 GLU A C 1
ATOM 1726 O O . GLU A 1 218 ? 7.803 -9.789 12.633 1.00 78.12 218 GLU A O 1
ATOM 1731 N N . TRP A 1 219 ? 8.806 -7.867 13.214 1.00 79.94 219 TRP A N 1
ATOM 1732 C CA . TRP A 1 219 ? 9.573 -7.710 11.975 1.00 79.94 219 TRP A CA 1
ATOM 1733 C C . TRP A 1 219 ? 10.452 -8.921 11.650 1.00 79.94 219 TRP A C 1
ATOM 1735 O O . TRP A 1 219 ? 10.483 -9.364 10.502 1.00 79.94 219 TRP A O 1
ATOM 1745 N N . ALA A 1 220 ? 11.145 -9.475 12.649 1.00 75.69 220 ALA A N 1
ATOM 1746 C CA . ALA A 1 220 ? 12.008 -10.640 12.450 1.00 75.69 220 ALA A CA 1
ATOM 1747 C C . ALA A 1 220 ? 11.198 -11.840 11.931 1.00 75.69 220 ALA A C 1
ATOM 1749 O O . ALA A 1 220 ? 11.525 -12.412 10.894 1.00 75.69 220 ALA A O 1
ATOM 1750 N N . CYS A 1 221 ? 10.057 -12.124 12.565 1.00 74.19 221 CYS A N 1
ATOM 1751 C CA . CYS A 1 221 ? 9.159 -13.205 12.162 1.00 74.19 221 CYS A CA 1
ATOM 1752 C C . CYS A 1 221 ? 8.583 -12.996 10.746 1.00 74.19 221 CYS A C 1
ATOM 1754 O O . CYS A 1 221 ? 8.466 -13.947 9.963 1.00 74.19 221 CYS A O 1
ATOM 1756 N N . LEU A 1 222 ? 8.275 -11.745 10.375 1.00 74.44 222 LEU A N 1
ATOM 1757 C CA . LEU A 1 222 ? 7.848 -11.395 9.017 1.00 74.44 222 LEU A CA 1
ATOM 1758 C C . LEU A 1 222 ? 8.915 -11.735 7.973 1.00 74.44 222 LEU A C 1
ATOM 1760 O O . LEU A 1 222 ? 8.557 -12.176 6.882 1.00 74.44 222 LEU A O 1
ATOM 1764 N N . MET A 1 223 ? 10.193 -11.528 8.290 1.00 74.88 223 MET A N 1
ATOM 1765 C CA . MET A 1 223 ? 11.308 -11.692 7.352 1.00 74.88 223 MET A CA 1
ATOM 1766 C C . MET A 1 223 ? 11.923 -13.098 7.330 1.00 74.88 223 MET A C 1
ATOM 1768 O O . MET A 1 223 ? 12.612 -13.423 6.363 1.00 74.88 223 MET A O 1
ATOM 1772 N N . GLU A 1 224 ? 11.686 -13.910 8.363 1.00 69.81 224 GLU A N 1
ATOM 1773 C CA . GLU A 1 224 ? 12.136 -15.309 8.470 1.00 69.81 224 GLU A CA 1
ATOM 1774 C C . GLU A 1 224 ? 11.240 -16.294 7.712 1.00 69.81 224 GLU A C 1
ATOM 1776 O O . GLU A 1 224 ? 11.663 -17.395 7.369 1.00 69.81 224 GLU A O 1
ATOM 1781 N N . THR A 1 225 ? 9.986 -15.922 7.454 1.00 63.41 225 THR A N 1
ATOM 1782 C CA . THR A 1 225 ? 9.014 -16.820 6.832 1.00 63.41 225 THR A CA 1
ATOM 1783 C C . THR A 1 225 ? 8.821 -16.511 5.349 1.00 63.41 225 THR A C 1
ATOM 1785 O O . THR A 1 225 ? 8.262 -15.474 4.977 1.00 63.41 225 THR A O 1
ATOM 1788 N N . ASP A 1 226 ? 9.158 -17.485 4.499 1.00 58.16 226 ASP A N 1
ATOM 1789 C CA . ASP A 1 226 ? 8.690 -17.544 3.102 1.00 58.16 226 ASP A CA 1
ATOM 1790 C C . ASP A 1 226 ? 7.171 -17.722 3.022 1.00 58.16 226 ASP A C 1
ATOM 1792 O O . ASP A 1 226 ? 6.565 -17.528 1.969 1.00 58.16 226 ASP A O 1
ATOM 1796 N N . ARG A 1 227 ? 6.530 -18.088 4.145 1.00 56.09 227 ARG A N 1
ATOM 1797 C CA . ARG A 1 227 ? 5.075 -18.150 4.247 1.00 56.09 227 ARG A CA 1
ATOM 1798 C C . ARG A 1 227 ? 4.497 -16.765 4.003 1.00 56.09 227 ARG A C 1
ATOM 1800 O O . ARG A 1 227 ? 4.759 -15.788 4.706 1.00 56.09 227 ARG A O 1
ATOM 1807 N N . VAL A 1 228 ? 3.716 -16.721 2.938 1.00 54.53 228 VAL A N 1
ATOM 1808 C CA . VAL A 1 228 ? 3.145 -15.504 2.387 1.00 54.53 228 VAL A CA 1
ATOM 1809 C C . VAL A 1 228 ? 1.778 -15.184 2.992 1.00 54.53 228 VAL A C 1
ATOM 1811 O O . VAL A 1 228 ? 1.282 -14.069 2.843 1.00 54.53 228 VAL A O 1
ATOM 1814 N N . ASP A 1 229 ? 1.199 -16.128 3.735 1.00 53.16 229 ASP A N 1
ATOM 1815 C CA . ASP A 1 229 ? -0.038 -15.914 4.470 1.00 53.16 229 ASP A CA 1
ATOM 1816 C C . ASP A 1 229 ? 0.195 -14.846 5.540 1.00 53.16 229 ASP A C 1
ATOM 1818 O O . ASP A 1 229 ? 0.632 -15.118 6.657 1.00 53.16 229 ASP A O 1
ATOM 1822 N N . LEU A 1 230 ? -0.135 -13.603 5.185 1.00 53.16 230 LEU A N 1
ATOM 1823 C CA . LEU A 1 230 ? -0.143 -12.415 6.040 1.00 53.16 230 LEU A CA 1
ATOM 1824 C C . LEU A 1 230 ? -1.204 -12.499 7.151 1.00 53.16 230 LEU A C 1
ATOM 1826 O O . LEU A 1 230 ? -1.581 -11.474 7.717 1.00 53.16 230 LEU A O 1
ATOM 1830 N N . ASN A 1 231 ? -1.645 -13.704 7.521 1.00 51.94 231 ASN A N 1
ATOM 1831 C CA . ASN A 1 231 ? -2.339 -13.978 8.772 1.00 51.94 231 ASN A CA 1
ATOM 1832 C C . ASN A 1 231 ? -1.356 -13.833 9.944 1.00 51.94 231 ASN A C 1
ATOM 1834 O O . ASN A 1 231 ? -1.259 -14.716 10.790 1.00 51.94 231 ASN A O 1
ATOM 1838 N N . PHE A 1 232 ? -0.606 -12.730 9.992 1.00 53.53 232 PHE A N 1
ATOM 1839 C CA . PHE A 1 232 ? 0.049 -12.292 11.207 1.00 53.53 232 PHE A CA 1
ATOM 1840 C C . PHE A 1 232 ? -1.073 -11.915 12.165 1.00 53.53 232 PHE A C 1
ATOM 1842 O O . PHE A 1 232 ? -1.810 -10.962 11.887 1.00 53.53 232 PHE A O 1
ATOM 1849 N N . PRO A 1 233 ? -1.267 -12.654 13.269 1.00 53.78 233 PRO A N 1
ATOM 1850 C CA . PRO A 1 233 ? -2.278 -12.302 14.239 1.00 53.78 233 PRO A CA 1
ATOM 1851 C C . PRO A 1 233 ? -1.760 -11.097 15.026 1.00 53.78 233 PRO A C 1
ATOM 1853 O O . PRO A 1 233 ? -1.313 -11.225 16.161 1.00 53.78 233 PRO A O 1
ATOM 1856 N N . CYS A 1 234 ? -1.821 -9.903 14.435 1.00 59.41 234 CYS A N 1
ATOM 1857 C CA . CYS A 1 234 ? -1.760 -8.681 15.216 1.00 59.41 234 CYS A CA 1
ATOM 1858 C C . CYS A 1 234 ? -3.075 -8.592 15.987 1.00 59.41 234 CYS A C 1
ATOM 1860 O O . CYS A 1 234 ? -4.069 -8.039 15.512 1.00 59.41 234 CYS A O 1
ATOM 1862 N N . ARG A 1 235 ? -3.095 -9.189 17.177 1.00 68.31 235 ARG A N 1
ATOM 1863 C CA . ARG A 1 235 ? -4.213 -9.053 18.099 1.00 68.31 235 ARG A CA 1
ATOM 1864 C C . ARG A 1 235 ? -4.066 -7.718 18.812 1.00 68.31 235 ARG A C 1
ATOM 1866 O O . ARG A 1 235 ? -3.174 -7.549 19.636 1.00 68.31 235 ARG A O 1
ATOM 1873 N N . ARG A 1 236 ? -4.952 -6.783 18.485 1.00 72.06 236 ARG A N 1
ATOM 1874 C CA . ARG A 1 236 ? -5.129 -5.540 19.231 1.00 72.06 236 ARG A CA 1
ATOM 1875 C C . ARG A 1 236 ? -6.538 -5.514 19.791 1.00 72.06 236 ARG A C 1
ATOM 1877 O O . ARG A 1 236 ? -7.495 -5.805 19.076 1.00 72.06 236 ARG A O 1
ATOM 1884 N N . GLU A 1 237 ? -6.644 -5.188 21.068 1.00 79.69 237 GLU A N 1
ATOM 1885 C CA . GLU A 1 237 ? -7.921 -4.980 21.736 1.00 79.69 237 GLU A CA 1
ATOM 1886 C C . GLU A 1 237 ? -8.094 -3.478 21.951 1.00 79.69 237 GLU A C 1
ATOM 1888 O O . GLU A 1 237 ? -7.261 -2.833 22.581 1.00 79.69 237 GLU A O 1
ATOM 1893 N N . CYS A 1 238 ? -9.156 -2.921 21.373 1.00 77.44 238 CYS A N 1
ATOM 1894 C CA . CYS A 1 238 ? -9.513 -1.517 21.527 1.00 77.44 238 CYS A CA 1
ATOM 1895 C C . CYS A 1 238 ? -10.793 -1.437 22.361 1.00 77.44 238 CYS A C 1
ATOM 1897 O O . CYS A 1 238 ? -11.759 -2.160 22.096 1.00 77.44 238 CYS A O 1
ATOM 1899 N N . HIS A 1 239 ? -10.821 -0.540 23.342 1.00 78.75 239 HIS A N 1
ATOM 1900 C CA . HIS A 1 239 ? -11.973 -0.352 24.217 1.00 78.75 239 HIS A CA 1
ATOM 1901 C C . HIS A 1 239 ? -12.612 1.004 23.949 1.00 78.75 239 HIS A C 1
ATOM 1903 O O . HIS A 1 239 ? -12.009 2.045 24.191 1.00 78.75 239 HIS A O 1
ATOM 1909 N N . PHE A 1 240 ? -13.858 0.985 23.481 1.00 76.00 240 PHE A N 1
ATOM 1910 C CA . PHE A 1 240 ? -14.613 2.195 23.177 1.00 76.00 240 PHE A CA 1
ATOM 1911 C C . PHE A 1 240 ? -15.921 2.234 23.972 1.00 76.00 240 PHE A C 1
ATOM 1913 O O . PHE A 1 240 ? -16.584 1.198 24.103 1.00 76.00 240 PHE A O 1
ATOM 1920 N N . PRO A 1 241 ? -16.342 3.409 24.477 1.00 76.31 241 PRO A N 1
ATOM 1921 C CA . PRO A 1 241 ? -17.684 3.562 25.021 1.00 76.31 241 PRO A CA 1
ATOM 1922 C C . PRO A 1 241 ? -18.739 3.274 23.946 1.00 76.31 241 PRO A C 1
ATOM 1924 O O . PRO A 1 241 ? -18.588 3.670 22.796 1.00 76.31 241 PRO A O 1
ATOM 1927 N N . VAL A 1 242 ? -19.861 2.648 24.311 1.00 72.12 242 VAL A N 1
ATOM 1928 C CA . VAL A 1 242 ? -20.947 2.333 23.355 1.00 72.12 242 VAL A CA 1
ATOM 1929 C C . VAL A 1 242 ? -21.477 3.588 22.643 1.00 72.12 242 VAL A C 1
ATOM 1931 O O . VAL A 1 242 ? -21.899 3.515 21.491 1.00 72.12 242 VAL A O 1
ATOM 1934 N N . SER A 1 243 ? -21.418 4.747 23.305 1.00 77.94 243 SER A N 1
ATOM 1935 C CA . SER A 1 243 ? -21.825 6.045 22.752 1.00 77.94 243 SER A CA 1
ATOM 1936 C C . SER A 1 243 ? -20.995 6.503 21.549 1.00 77.94 243 SER A C 1
ATOM 1938 O O . SER A 1 243 ? -21.448 7.373 20.806 1.00 77.94 243 SER A O 1
ATOM 1940 N N . THR A 1 244 ? -19.806 5.938 21.337 1.00 77.75 244 THR A N 1
ATOM 1941 C CA . THR A 1 244 ? -18.899 6.328 20.251 1.00 77.75 244 THR A CA 1
ATOM 1942 C C . THR A 1 244 ? -19.067 5.465 19.004 1.00 77.75 244 THR A C 1
ATOM 1944 O O . THR A 1 244 ? -18.478 5.770 17.967 1.00 77.75 244 THR A O 1
ATOM 1947 N N . LEU A 1 245 ? -19.878 4.405 19.060 1.00 76.88 245 LEU A N 1
ATOM 1948 C CA . LEU A 1 245 ? -20.125 3.533 17.915 1.00 76.88 245 LEU A CA 1
ATOM 1949 C C . LEU A 1 245 ? -20.903 4.275 16.820 1.00 76.88 245 LEU A C 1
ATOM 1951 O O . LEU A 1 245 ? -21.858 5.003 17.096 1.00 76.88 245 LEU A O 1
ATOM 1955 N N . ARG A 1 246 ? -20.510 4.074 15.556 1.00 73.88 246 ARG A N 1
ATOM 1956 C CA . ARG A 1 246 ? -21.233 4.623 14.391 1.00 73.88 246 ARG A CA 1
ATOM 1957 C C . ARG A 1 246 ? -22.590 3.956 14.213 1.00 73.88 246 ARG A C 1
ATOM 1959 O O . ARG A 1 246 ? -23.576 4.616 13.896 1.00 73.88 246 ARG A O 1
ATOM 1966 N N . THR A 1 247 ? -22.637 2.646 14.418 1.00 68.06 247 THR A N 1
ATOM 1967 C CA . THR A 1 247 ? -23.864 1.858 14.333 1.00 68.06 247 THR A CA 1
ATOM 1968 C C . THR A 1 247 ? -24.403 1.638 15.737 1.00 68.06 247 THR A C 1
ATOM 1970 O O . THR A 1 247 ? -23.684 1.178 16.624 1.00 68.06 247 THR A O 1
ATOM 1973 N N . LYS A 1 248 ? -25.688 1.939 15.950 1.00 63.03 248 LYS A N 1
ATOM 1974 C CA . LYS A 1 248 ? -26.361 1.542 17.191 1.00 63.03 248 LYS A CA 1
ATOM 1975 C C . LYS A 1 248 ? -26.292 0.019 17.302 1.00 63.03 248 LYS A C 1
ATOM 1977 O O . LYS A 1 248 ? -26.496 -0.660 16.305 1.00 63.03 248 LYS A O 1
ATOM 1982 N N . LEU A 1 249 ? -26.022 -0.511 18.493 1.00 57.16 249 LEU A N 1
ATOM 1983 C CA . LEU A 1 249 ? -25.945 -1.962 18.729 1.00 57.16 249 LEU A CA 1
ATOM 1984 C C . LEU A 1 249 ? -27.317 -2.652 18.708 1.00 57.16 249 LEU A C 1
ATOM 1986 O O . LEU A 1 249 ? -27.389 -3.868 18.585 1.00 57.16 249 LEU A O 1
ATOM 1990 N N . THR A 1 250 ? -28.408 -1.889 18.798 1.00 52.94 250 THR A N 1
ATOM 1991 C CA . THR A 1 250 ? -29.789 -2.390 18.865 1.00 52.94 250 THR A CA 1
ATOM 1992 C C . THR A 1 250 ? -30.243 -3.336 17.739 1.00 52.94 250 THR A C 1
ATOM 1994 O O . THR A 1 250 ? -31.036 -4.220 18.050 1.00 52.94 250 THR A O 1
ATOM 1997 N N . PRO A 1 251 ? -29.804 -3.218 16.469 1.00 49.47 251 PRO A N 1
ATOM 1998 C CA . PRO A 1 251 ? -30.172 -4.148 15.406 1.00 49.47 251 PRO A CA 1
ATOM 1999 C C . PRO A 1 251 ? -29.233 -5.364 15.304 1.00 49.47 251 PRO A C 1
ATOM 2001 O O . PRO A 1 251 ? -29.485 -6.250 14.492 1.00 49.47 251 PRO A O 1
ATOM 2004 N N . LEU A 1 252 ? -28.143 -5.424 16.080 1.00 50.56 252 LEU A N 1
ATOM 2005 C CA . LEU A 1 252 ? -27.184 -6.526 16.025 1.00 50.56 252 LEU A CA 1
ATOM 2006 C C . LEU A 1 252 ? -27.566 -7.600 17.042 1.00 50.56 252 LEU A C 1
ATOM 2008 O O . LEU A 1 252 ? -27.601 -7.340 18.243 1.00 50.56 252 LEU A O 1
ATOM 2012 N N . ALA A 1 253 ? -27.802 -8.826 16.570 1.00 51.72 253 ALA A N 1
ATOM 2013 C CA . ALA A 1 253 ? -27.956 -9.975 17.451 1.00 51.72 253 ALA A CA 1
ATOM 2014 C C . ALA A 1 253 ? -26.618 -10.235 18.180 1.00 51.72 253 ALA A C 1
ATOM 2016 O O . ALA A 1 253 ? -25.609 -10.521 17.526 1.00 51.72 253 ALA A O 1
ATOM 2017 N N . PRO A 1 254 ? -26.561 -10.116 19.515 1.00 52.75 254 PRO A N 1
ATOM 2018 C CA . PRO A 1 254 ? -25.320 -10.320 20.251 1.00 52.75 254 PRO A CA 1
ATOM 2019 C C . PRO A 1 254 ? -24.880 -11.786 20.200 1.00 52.75 254 PRO A C 1
ATOM 2021 O O . PRO A 1 254 ? -25.690 -12.709 20.274 1.00 52.75 254 PRO A O 1
ATOM 2024 N N . ARG A 1 255 ? -23.562 -11.992 20.096 1.00 46.09 255 ARG A N 1
ATOM 2025 C CA . ARG A 1 255 ? -22.935 -13.325 20.023 1.00 46.09 255 ARG A CA 1
ATOM 2026 C C . ARG A 1 255 ? -22.685 -13.958 21.395 1.00 46.09 255 ARG A C 1
ATOM 2028 O O . ARG A 1 255 ? -22.482 -15.164 21.469 1.00 46.09 255 ARG A O 1
ATOM 2035 N N . LEU A 1 256 ? -22.663 -13.150 22.454 1.00 44.31 256 LEU A N 1
ATOM 2036 C CA . LEU A 1 256 ? -22.389 -13.558 23.829 1.00 44.31 256 LEU A CA 1
ATOM 2037 C C . LEU A 1 256 ? -23.230 -12.701 24.778 1.00 44.31 256 LEU A C 1
ATOM 2039 O O . LEU A 1 256 ? -23.251 -11.478 24.647 1.00 44.31 256 LEU A O 1
ATOM 2043 N N . TRP A 1 257 ? -23.879 -13.345 25.745 1.00 53.66 257 TRP A N 1
ATOM 2044 C CA . TRP A 1 257 ? -24.569 -12.685 26.850 1.00 53.66 257 TRP A CA 1
ATOM 2045 C C . TRP A 1 257 ? -23.877 -13.047 28.161 1.00 53.66 257 TRP A C 1
ATOM 2047 O O . TRP A 1 257 ? -23.679 -14.225 28.448 1.00 53.66 257 TRP A O 1
ATOM 2057 N N . ILE A 1 258 ? -23.516 -12.035 28.952 1.00 47.44 258 ILE A N 1
ATOM 2058 C CA . ILE A 1 258 ? -22.902 -12.197 30.274 1.00 47.44 258 ILE A CA 1
ATOM 2059 C C . ILE A 1 258 ? -23.858 -11.600 31.305 1.00 47.44 258 ILE A C 1
ATOM 2061 O O . ILE A 1 258 ? -24.210 -10.425 31.214 1.00 47.44 258 ILE A O 1
ATOM 2065 N N . VAL A 1 259 ? -24.265 -12.403 32.287 1.00 47.41 259 VAL A N 1
ATOM 2066 C CA . VAL A 1 259 ? -25.066 -11.964 33.436 1.00 47.41 259 VAL A CA 1
ATOM 2067 C C . VAL A 1 259 ? -24.170 -12.011 34.667 1.00 47.41 259 VAL A C 1
ATOM 2069 O O . VAL A 1 259 ? -23.610 -13.059 34.982 1.00 47.41 259 VAL A O 1
ATOM 2072 N N . LYS A 1 260 ? -24.009 -10.876 35.353 1.00 41.50 260 LYS A N 1
ATOM 2073 C CA . LYS A 1 260 ? -23.231 -10.790 36.593 1.00 41.50 260 LYS A CA 1
ATOM 2074 C 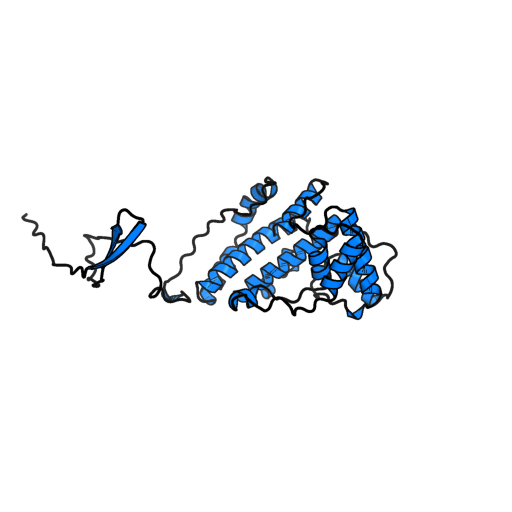C . LYS A 1 260 ? -24.182 -10.597 37.768 1.00 41.50 260 LYS A C 1
ATOM 2076 O O . LYS A 1 260 ? -24.893 -9.600 37.826 1.00 41.50 260 LYS A O 1
ATOM 2081 N N . PHE A 1 261 ? -24.161 -11.536 38.707 1.00 46.47 261 PHE A N 1
ATOM 2082 C CA . PHE A 1 261 ? -24.848 -11.404 39.987 1.00 46.47 261 PHE A CA 1
ATOM 2083 C C . PHE A 1 261 ? -23.878 -10.793 41.004 1.00 46.47 261 PHE A C 1
ATOM 2085 O O . PHE A 1 261 ? -22.745 -11.257 41.131 1.00 46.47 261 PHE A O 1
ATOM 2092 N N . SER A 1 262 ? -24.302 -9.747 41.710 1.00 44.53 262 SER A N 1
ATOM 2093 C CA . SER A 1 262 ? -23.568 -9.184 42.846 1.00 44.53 262 SER A CA 1
ATOM 2094 C C . SER A 1 262 ? -24.463 -9.249 44.074 1.00 44.53 262 SER A C 1
ATOM 2096 O O . SER A 1 262 ? -25.540 -8.663 44.078 1.00 44.53 262 SER A O 1
ATOM 2098 N N . ALA A 1 263 ? -24.018 -9.955 45.113 1.00 50.00 263 ALA A N 1
ATOM 2099 C CA . ALA A 1 263 ? -24.704 -9.976 46.406 1.00 50.00 263 ALA A CA 1
ATOM 2100 C C . ALA A 1 263 ? -24.469 -8.684 47.216 1.00 50.00 263 ALA A C 1
ATOM 2102 O O . ALA A 1 263 ? -25.129 -8.461 48.224 1.00 50.00 263 ALA A O 1
ATOM 2103 N N . LEU A 1 264 ? -23.523 -7.846 46.774 1.00 50.47 264 LEU A N 1
ATOM 2104 C CA . LEU A 1 264 ? -23.090 -6.624 47.457 1.00 50.47 264 LEU A CA 1
ATOM 2105 C C . LEU A 1 264 ? -23.724 -5.353 46.867 1.00 50.47 264 LEU A C 1
ATOM 2107 O O . LEU A 1 264 ? -23.793 -4.346 47.557 1.00 50.47 264 LEU A O 1
ATOM 2111 N N . ASP A 1 265 ? -24.204 -5.413 45.619 1.00 48.94 265 ASP A N 1
ATOM 2112 C CA . ASP A 1 265 ? -24.848 -4.300 44.908 1.00 48.94 265 ASP A CA 1
ATOM 2113 C C . ASP A 1 265 ? -26.056 -4.835 44.110 1.00 48.94 265 ASP A C 1
ATOM 2115 O O . ASP A 1 265 ? -25.892 -5.311 42.978 1.00 48.94 265 ASP A O 1
ATOM 2119 N N . PRO A 1 266 ? -27.278 -4.826 44.675 1.00 48.03 266 PRO A N 1
ATOM 2120 C CA . PRO A 1 266 ? -28.469 -5.283 43.967 1.00 48.03 266 PRO A CA 1
ATOM 2121 C C . PRO A 1 266 ? -28.836 -4.284 42.855 1.00 48.03 266 PRO A C 1
ATOM 2123 O O . PRO A 1 266 ? -29.491 -3.269 43.092 1.00 48.03 266 PRO A O 1
ATOM 2126 N N . MET A 1 267 ? -28.406 -4.553 41.618 1.00 43.84 267 MET A N 1
ATOM 2127 C CA . MET A 1 267 ? -28.789 -3.741 40.456 1.00 43.84 267 MET A CA 1
ATOM 2128 C C . MET A 1 267 ? -30.308 -3.796 40.221 1.00 43.84 267 MET A C 1
ATOM 2130 O O . MET A 1 267 ? -30.905 -4.872 40.165 1.00 43.84 267 MET A O 1
ATOM 2134 N N . ARG A 1 268 ? -30.940 -2.625 40.045 1.00 41.12 268 ARG A N 1
ATOM 2135 C CA . ARG A 1 268 ? -32.360 -2.506 39.675 1.00 41.12 268 ARG A CA 1
ATOM 2136 C C . ARG A 1 268 ? -32.602 -3.113 38.287 1.00 41.12 268 ARG A C 1
ATOM 2138 O O . ARG A 1 268 ? -31.908 -2.809 37.325 1.00 41.12 268 ARG A O 1
ATOM 2145 N N . ILE A 1 269 ? -33.604 -3.979 38.235 1.00 41.53 269 ILE A N 1
ATOM 2146 C CA . ILE A 1 269 ? -33.966 -4.889 37.147 1.00 41.53 269 ILE A CA 1
ATOM 2147 C C . ILE A 1 269 ? -34.395 -4.117 35.885 1.00 41.53 269 ILE A C 1
ATOM 2149 O O . ILE A 1 269 ? -35.384 -3.388 35.921 1.00 41.53 269 ILE A O 1
ATOM 2153 N N . GLU A 1 270 ? -33.731 -4.336 34.747 1.00 38.47 270 GLU A N 1
ATOM 2154 C CA . GLU A 1 270 ? -34.317 -4.072 33.423 1.00 38.47 270 GLU A CA 1
ATOM 2155 C C . GLU A 1 270 ? -34.943 -5.372 32.892 1.00 38.47 270 GLU A C 1
ATOM 2157 O O . GLU A 1 270 ? -34.239 -6.361 32.680 1.00 38.47 270 GLU A O 1
ATOM 2162 N N . LYS A 1 271 ? -36.267 -5.385 32.673 1.00 40.03 271 LYS A N 1
ATOM 2163 C CA . LYS A 1 271 ? -36.978 -6.510 32.036 1.00 40.03 271 LYS A CA 1
ATOM 2164 C C . LYS A 1 271 ? -36.416 -6.745 30.632 1.00 40.03 271 LYS A C 1
ATOM 2166 O O . LYS A 1 271 ? -36.330 -5.799 29.850 1.00 40.03 271 LYS A O 1
ATOM 2171 N N . ARG A 1 272 ? -36.089 -7.991 30.270 1.00 42.19 272 ARG A N 1
ATOM 2172 C CA . ARG A 1 272 ? -35.701 -8.346 28.893 1.00 42.19 272 ARG A CA 1
ATOM 2173 C C . ARG A 1 272 ? -36.375 -9.638 28.442 1.00 42.19 272 ARG A C 1
ATOM 2175 O O . ARG A 1 272 ? -36.468 -10.601 29.195 1.00 42.19 272 ARG A O 1
ATOM 2182 N N . ILE A 1 273 ? -36.865 -9.617 27.203 1.00 40.69 273 ILE A N 1
ATOM 2183 C CA . ILE A 1 273 ? -37.515 -10.747 26.532 1.00 40.69 273 ILE A CA 1
ATOM 2184 C C . ILE A 1 273 ? -36.421 -11.721 26.084 1.00 40.69 273 ILE A C 1
ATOM 2186 O O . ILE A 1 273 ? -35.461 -11.325 25.422 1.00 40.69 273 ILE A O 1
ATOM 2190 N N . VAL A 1 274 ? -36.567 -12.983 26.463 1.00 42.81 274 VAL A N 1
ATOM 2191 C CA . VAL A 1 274 ? -35.669 -14.094 26.144 1.00 42.81 274 VAL A CA 1
ATOM 2192 C C . VAL A 1 274 ? -36.232 -14.835 24.936 1.00 42.81 274 VAL A C 1
ATOM 2194 O O . VAL A 1 274 ? -37.443 -14.959 24.804 1.00 42.81 274 VAL A O 1
ATOM 2197 N N . TYR A 1 275 ? -35.373 -15.337 24.050 1.00 41.06 275 TYR A N 1
ATOM 2198 C CA . TYR A 1 275 ? -35.794 -16.261 23.000 1.00 41.06 275 TYR A CA 1
ATOM 2199 C C . TYR A 1 275 ? -34.941 -17.528 23.049 1.00 41.06 275 TYR A C 1
ATOM 2201 O O . TYR A 1 275 ? -33.714 -17.450 23.080 1.00 41.06 275 TYR A O 1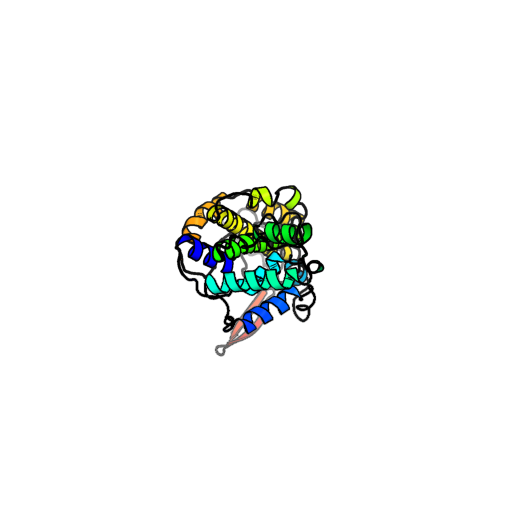
ATOM 2209 N N . GLU A 1 276 ? -35.585 -18.688 23.056 1.00 39.44 276 GLU A N 1
ATOM 2210 C CA . GLU A 1 276 ? -34.952 -20.003 23.055 1.00 39.44 276 GLU A CA 1
ATOM 2211 C C . GLU A 1 276 ? -34.992 -20.590 21.641 1.00 39.44 276 GLU A C 1
ATOM 2213 O O . GLU A 1 276 ? -36.061 -20.742 21.051 1.00 39.44 276 GLU A O 1
ATOM 2218 N N . LEU A 1 277 ? -33.822 -20.910 21.082 1.00 40.91 277 LEU A N 1
ATOM 2219 C CA . LEU A 1 277 ? -33.725 -21.650 19.826 1.00 40.91 277 LEU A CA 1
ATOM 2220 C C . LEU A 1 277 ? -33.717 -23.144 20.132 1.00 40.91 277 LEU A C 1
ATOM 2222 O O . LEU A 1 277 ? -32.677 -23.702 20.489 1.00 40.91 277 LEU A O 1
ATOM 2226 N N . ILE A 1 278 ? -34.854 -23.799 19.927 1.00 52.84 278 ILE A N 1
ATOM 2227 C CA . ILE A 1 278 ? -34.941 -25.252 20.038 1.00 52.84 278 ILE A CA 1
ATOM 2228 C C . ILE A 1 278 ? -34.544 -25.838 18.686 1.00 52.84 278 ILE A C 1
ATOM 2230 O O . ILE A 1 278 ? -35.215 -25.635 17.670 1.00 52.84 278 ILE A O 1
ATOM 2234 N N . ARG A 1 279 ? -33.409 -26.539 18.664 1.00 42.16 279 ARG A N 1
ATOM 2235 C CA . ARG A 1 279 ? -32.906 -27.205 17.460 1.00 42.16 279 ARG A CA 1
ATOM 2236 C C . ARG A 1 279 ? -33.580 -28.561 17.305 1.00 42.16 279 ARG A C 1
ATOM 2238 O O . ARG A 1 279 ? -33.503 -29.395 18.202 1.00 42.16 279 ARG A O 1
ATOM 2245 N N . ALA A 1 280 ? -34.200 -28.790 16.154 1.00 52.97 280 ALA A N 1
ATOM 2246 C CA . ALA A 1 280 ? -34.680 -30.104 15.772 1.00 52.97 280 ALA A CA 1
ATOM 2247 C C . ALA A 1 280 ? -33.513 -30.948 15.242 1.00 52.97 280 ALA A C 1
ATOM 2249 O O . ALA A 1 280 ? -32.575 -30.440 14.620 1.00 52.97 280 ALA A O 1
ATOM 2250 N N . SER A 1 281 ? -33.599 -32.260 15.441 1.00 47.59 281 SER A N 1
ATOM 2251 C CA . SER A 1 281 ? -32.570 -33.260 15.120 1.00 47.59 281 SER A CA 1
ATOM 2252 C C . SER A 1 281 ? -32.248 -33.426 13.620 1.00 47.59 281 SER A C 1
ATOM 2254 O O . SER A 1 281 ? -31.472 -34.303 13.260 1.00 47.59 281 SER A O 1
ATOM 2256 N N . GLY A 1 282 ? -32.781 -32.565 12.748 1.00 55.19 282 GLY A N 1
ATOM 2257 C CA . GLY A 1 282 ? -32.538 -32.549 11.300 1.00 55.19 282 GLY A CA 1
ATOM 2258 C C . GLY A 1 282 ? -31.887 -31.269 10.759 1.00 55.19 282 GLY A C 1
ATOM 2259 O O . GLY A 1 282 ? -31.862 -31.080 9.549 1.00 55.19 282 GLY A O 1
ATOM 2260 N N . GLY A 1 283 ? -31.382 -30.373 11.617 1.00 46.69 283 GLY A N 1
ATOM 2261 C CA . GLY A 1 283 ? -30.639 -29.178 11.177 1.00 46.69 283 GLY A CA 1
ATOM 2262 C C . GLY A 1 283 ? -31.475 -27.908 10.955 1.00 46.69 283 GLY A C 1
ATOM 2263 O O . GLY A 1 283 ? -30.934 -26.903 10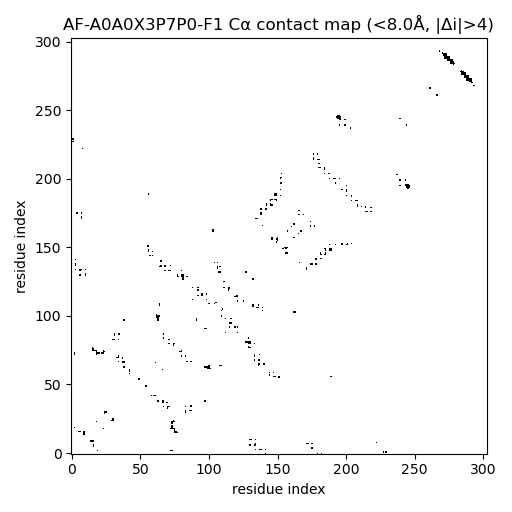.502 1.00 46.69 283 GLY A O 1
ATOM 2264 N N . GLY A 1 284 ? -32.757 -27.915 11.329 1.00 49.97 284 GLY A N 1
ATOM 2265 C CA . GLY A 1 284 ? -33.598 -26.715 11.460 1.00 49.97 284 GLY A CA 1
ATOM 2266 C C . GLY A 1 284 ? -33.971 -26.440 12.922 1.00 49.97 284 GLY A C 1
ATOM 2267 O O . GLY A 1 284 ? -33.978 -27.360 13.737 1.00 49.97 284 GLY A O 1
ATOM 2268 N N . GLY A 1 285 ? -34.285 -25.190 13.278 1.00 50.34 285 GLY A N 1
ATOM 2269 C CA . GLY A 1 285 ? -34.734 -24.815 14.626 1.00 50.34 285 GLY A CA 1
ATOM 2270 C C . GLY A 1 285 ? -35.781 -23.701 14.609 1.00 50.34 285 GLY A C 1
ATOM 2271 O O . GLY A 1 285 ? -35.830 -22.916 13.665 1.00 50.34 285 GLY A O 1
ATOM 2272 N N . TYR A 1 286 ? -36.608 -23.645 15.654 1.00 44.16 286 TYR A N 1
ATOM 2273 C CA . TYR A 1 286 ? -37.636 -22.616 15.845 1.00 44.16 286 TYR A CA 1
ATOM 2274 C C . TYR A 1 286 ? -37.298 -21.766 17.075 1.00 44.16 286 TYR A C 1
ATOM 2276 O O . TYR A 1 286 ? -36.797 -22.293 18.071 1.00 44.16 286 TYR A O 1
ATOM 2284 N N . TYR A 1 287 ? -37.566 -20.459 17.007 1.00 41.38 287 TYR A N 1
ATOM 2285 C CA . TYR A 1 287 ? -37.368 -19.539 18.127 1.00 41.38 287 TYR A CA 1
ATOM 2286 C C . TYR A 1 287 ? -38.658 -19.408 18.940 1.00 41.38 287 TYR A C 1
ATOM 2288 O O . TYR A 1 287 ? -39.682 -18.983 18.408 1.00 41.38 287 TYR A O 1
ATOM 2296 N N . TYR A 1 288 ? -38.595 -19.738 20.227 1.00 39.94 288 TYR A N 1
ATOM 2297 C CA . TYR A 1 288 ? -39.657 -19.491 21.204 1.00 39.94 288 TYR A CA 1
ATOM 2298 C C . TYR A 1 288 ? -39.356 -18.230 22.003 1.00 39.94 288 TYR A C 1
ATOM 2300 O O . TYR A 1 288 ? -38.227 -18.062 22.439 1.00 39.94 288 TYR A O 1
ATOM 2308 N N . SER A 1 289 ? -40.340 -17.355 22.222 1.00 35.56 289 SER A N 1
ATOM 2309 C CA . SER A 1 289 ? -40.189 -16.175 23.083 1.00 35.56 289 SER A CA 1
ATOM 2310 C C . SER A 1 289 ? -40.617 -16.477 24.520 1.00 35.56 289 SER A C 1
ATOM 2312 O O . SER A 1 289 ? -41.767 -16.849 24.747 1.00 35.56 289 SER A O 1
ATOM 2314 N N . HIS A 1 290 ? -39.739 -16.229 25.485 1.00 40.97 290 HIS A N 1
ATOM 2315 C CA . HIS A 1 290 ? -40.002 -16.286 26.920 1.00 40.97 290 HIS A CA 1
ATOM 2316 C C . HIS A 1 290 ? -39.879 -14.884 27.524 1.00 40.97 290 HIS A C 1
ATOM 2318 O O . HIS A 1 290 ? -38.833 -14.243 27.445 1.00 40.97 290 HIS A O 1
ATOM 2324 N N . VAL A 1 291 ? -40.932 -14.383 28.163 1.00 41.19 291 VAL A N 1
ATOM 2325 C CA . VAL A 1 291 ? -40.824 -13.184 29.006 1.00 41.19 291 VAL A CA 1
ATOM 2326 C C . VAL A 1 291 ? -40.401 -13.653 30.394 1.00 41.19 291 VAL A C 1
ATOM 2328 O O . VAL A 1 291 ? -41.200 -14.264 31.096 1.00 41.19 291 VAL A O 1
ATOM 2331 N N . VAL A 1 292 ? -39.145 -13.414 30.783 1.00 43.50 292 VAL A N 1
ATOM 2332 C CA . VAL A 1 292 ? -38.663 -13.795 32.119 1.00 43.50 292 VAL A CA 1
ATOM 2333 C C . VAL A 1 292 ? -38.780 -12.589 33.039 1.00 43.50 292 VAL A C 1
ATOM 2335 O O . VAL A 1 292 ? -38.026 -11.621 32.936 1.00 43.50 292 VAL A O 1
ATOM 2338 N N . GLU A 1 293 ? -39.773 -12.643 33.919 1.00 37.25 293 GLU A N 1
ATOM 2339 C CA . GLU A 1 293 ? -40.001 -11.648 34.956 1.00 37.25 293 GLU A CA 1
ATOM 2340 C C . GLU A 1 293 ? -39.349 -12.125 36.258 1.00 37.25 293 GLU A C 1
ATOM 2342 O O . GLU A 1 293 ? -39.545 -13.263 36.686 1.00 37.25 293 GLU A O 1
ATOM 2347 N N . LEU A 1 294 ? -38.532 -11.270 36.877 1.00 40.81 294 LEU A N 1
ATOM 2348 C CA . LEU A 1 294 ? -37.901 -11.587 38.153 1.00 40.81 294 LEU A CA 1
ATOM 2349 C C . LEU A 1 294 ? -38.972 -11.535 39.251 1.00 40.81 294 LEU A C 1
ATOM 2351 O O . LEU A 1 294 ? -39.346 -10.455 39.706 1.00 40.81 294 LEU A O 1
ATOM 2355 N N . VAL A 1 295 ? -39.477 -12.691 39.679 1.00 35.19 295 VAL A N 1
ATOM 2356 C CA . VAL A 1 295 ? -40.236 -12.781 40.930 1.00 35.19 295 VAL A CA 1
ATOM 2357 C C . VAL A 1 295 ? -39.210 -12.751 42.057 1.00 35.19 295 VAL A C 1
ATOM 2359 O O . VAL A 1 295 ? -38.354 -13.629 42.136 1.00 35.19 295 VAL A O 1
ATOM 2362 N N . ASN A 1 296 ? -39.261 -11.718 42.900 1.00 34.84 296 ASN A N 1
ATOM 2363 C CA . ASN A 1 296 ? -38.448 -11.618 44.111 1.00 34.84 296 ASN A CA 1
ATOM 2364 C C . ASN A 1 296 ? -38.639 -12.878 44.973 1.00 34.84 296 ASN A C 1
ATOM 2366 O O . ASN A 1 296 ? -39.576 -12.950 45.764 1.00 34.84 296 ASN A O 1
ATOM 2370 N N . THR A 1 297 ? -37.750 -13.863 44.874 1.00 34.03 297 THR A N 1
ATOM 2371 C CA . THR A 1 297 ? -37.599 -14.867 45.930 1.00 34.03 297 THR A CA 1
ATOM 2372 C C . THR A 1 297 ? -36.688 -14.282 46.993 1.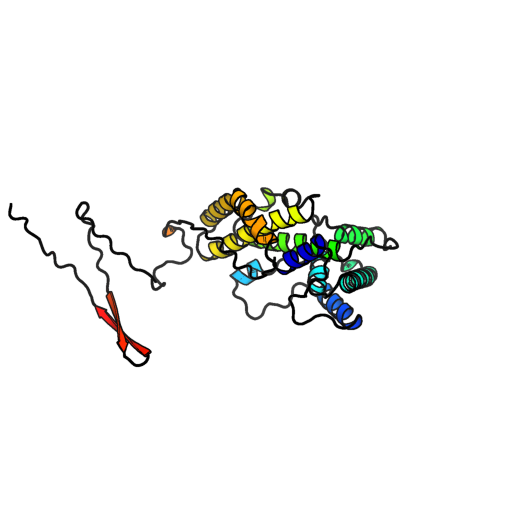00 34.03 297 THR A C 1
ATOM 2374 O O . THR A 1 297 ? -35.463 -14.294 46.879 1.00 34.03 297 THR A O 1
ATOM 2377 N N . LEU A 1 298 ? -37.335 -13.704 48.000 1.00 32.06 298 LEU A N 1
ATOM 2378 C CA . LEU A 1 298 ? -36.732 -13.232 49.234 1.00 32.06 298 LEU A CA 1
ATOM 2379 C C . LEU A 1 298 ? -36.196 -14.458 49.988 1.00 32.06 298 LEU A C 1
ATOM 2381 O O . LEU A 1 298 ? -36.975 -15.259 50.499 1.00 32.06 298 LEU A O 1
ATOM 2385 N N . TRP A 1 299 ? -34.877 -14.631 50.034 1.00 32.69 299 TRP A N 1
ATOM 2386 C CA . TRP A 1 299 ? -34.268 -15.583 50.960 1.00 32.69 299 TRP A CA 1
ATOM 2387 C C . TRP A 1 299 ? -34.132 -14.882 52.307 1.00 32.69 299 TRP A C 1
ATOM 2389 O O . TRP A 1 299 ? -33.248 -14.050 52.505 1.00 32.69 299 TRP A O 1
ATOM 2399 N N . LEU A 1 300 ? -35.064 -15.175 53.216 1.00 28.11 300 LEU A N 1
ATOM 2400 C CA . LEU A 1 300 ? -34.908 -14.838 54.625 1.00 28.11 300 LEU A CA 1
ATOM 2401 C C . LEU A 1 300 ? -33.716 -15.637 55.157 1.00 28.11 300 LEU A C 1
ATOM 2403 O O . LEU A 1 300 ? -33.784 -16.861 55.257 1.00 28.11 300 LEU A O 1
ATOM 2407 N N . TYR A 1 301 ? -32.636 -14.941 55.505 1.00 30.03 301 TYR A N 1
ATOM 2408 C CA . TYR A 1 301 ? -31.680 -15.475 56.464 1.00 30.03 301 TYR A CA 1
ATOM 2409 C C . TYR A 1 301 ? -32.416 -15.610 57.801 1.00 30.03 301 TYR A C 1
ATOM 2411 O O . TYR A 1 301 ? -32.778 -14.614 58.426 1.00 30.03 301 TYR A O 1
ATOM 2419 N N . LEU A 1 302 ? -32.694 -16.847 58.204 1.00 32.53 302 LEU A N 1
ATOM 2420 C CA . LEU A 1 302 ? -32.957 -17.168 59.600 1.00 32.53 302 LEU A CA 1
ATOM 2421 C C . LEU A 1 302 ? -31.587 -17.260 60.281 1.00 32.53 302 LEU A C 1
ATOM 2423 O O . LEU A 1 302 ? -30.787 -18.094 59.867 1.00 32.53 302 LEU A O 1
ATOM 2427 N N . ASN A 1 303 ? -31.364 -16.331 61.221 1.00 37.84 303 ASN A N 1
ATOM 2428 C CA . ASN A 1 303 ? -30.216 -16.145 62.127 1.00 37.84 303 ASN A CA 1
ATOM 2429 C C . ASN A 1 303 ? -29.100 -17.197 62.088 1.00 37.84 303 ASN A C 1
ATOM 2431 O O . ASN A 1 303 ? -29.374 -18.357 62.468 1.00 37.84 303 ASN A O 1
#

Organism: Schistocephalus solidus (NCBI:txid70667)